Protein AF-A0A3C0J8N1-F1 (afdb_monomer_lite)

Foldseek 3Di:
DVVVVVVVVVVVVVVVVVVVVVVVVVVVVVVVVVVVVVVVVVVVVVVVVVVVVVVVVVVVVVVVVVVVVVVVVVVVVVVVVVVVVVVVVVVVVVVVLVVQLVVLLVVVCVVVVDDDPPPVVSSVVSVVVSVVVVVVVVVVVVVVVVVVVLVVQQVDDDPNHGSNVVVVVVVVVVVVVVVCVVVVVPD

Sequence (187 aa):
MEAEREKERQENALQHIQTLSEKTIKKLDKEISAKNMTLECKDALIESRKNDVAEWEVKEEYSKSEYLKADELLTDKKKEVEQAQGGLYRVTEELDEATRKKEIALDLYHKLSTDTENTDLFDKVVDLSYENEQLRSKIRVLQDKLGKAYELMKQFVINGRNMLDVFRERIGEVKEWVHRKVAGMGR

pLDDT: mean 90.22, std 9.5, range [44.38, 97.81]

Radius of gyration: 51.66 Å; chains: 1; bounding box: 86×55×146 Å

Secondary structure (DSSP, 8-state):
-HHHHHHHHHHHHHHHHHHHHHHHHHHHHHHHHHHHHHHHHHHHHHHHHHHHHHHHHHHHHHHHHHHHHHHHHHHHHHHHHHHHHHHHHHHHHHHHHHHHHHHHHHHHHHHSTT-TT-HHHHHHHHHHHHHHHHHHHHHHHHHHHHHHHHHHHHH-EETTEEHHHHHHHHHHHHHHHHHHHHHHT--

Structure (mmCIF, N/CA/C/O backbone):
data_AF-A0A3C0J8N1-F1
#
_entry.id   AF-A0A3C0J8N1-F1
#
loop_
_atom_site.group_PDB
_atom_site.id
_atom_site.type_symbol
_atom_site.label_atom_id
_atom_site.label_alt_id
_atom_site.label_comp_id
_atom_site.label_asym_id
_atom_site.label_entity_id
_atom_site.label_seq_id
_atom_site.pdbx_PDB_ins_code
_atom_site.Cartn_x
_atom_site.Cartn_y
_atom_site.Cartn_z
_atom_site.occupancy
_atom_site.B_iso_or_equiv
_atom_site.auth_seq_id
_atom_site.auth_comp_id
_atom_site.auth_asym_id
_atom_site.auth_atom_id
_atom_site.pdbx_PDB_model_num
ATOM 1 N N . MET A 1 1 ? 59.408 -17.527 -94.340 1.00 65.38 1 MET A N 1
ATOM 2 C CA . MET A 1 1 ? 58.151 -16.971 -94.892 1.00 65.38 1 MET A CA 1
ATOM 3 C C . MET A 1 1 ? 56.937 -17.394 -94.065 1.00 65.38 1 MET A C 1
ATOM 5 O O . MET A 1 1 ? 56.342 -16.528 -93.450 1.00 65.38 1 MET A O 1
ATOM 9 N N . GLU A 1 2 ? 56.564 -18.678 -93.978 1.00 75.75 2 GLU A N 1
ATOM 10 C CA . GLU A 1 2 ? 55.348 -19.086 -93.235 1.00 75.75 2 GLU A CA 1
ATOM 11 C C . GLU A 1 2 ? 55.524 -19.108 -91.703 1.00 75.75 2 GLU A C 1
ATOM 13 O O . GLU A 1 2 ? 54.700 -18.547 -90.989 1.00 75.75 2 GLU A O 1
ATOM 18 N N . ALA A 1 3 ? 56.652 -19.625 -91.201 1.00 78.88 3 ALA A N 1
ATOM 19 C CA . ALA A 1 3 ? 56.989 -19.613 -89.768 1.00 78.88 3 ALA A CA 1
ATOM 20 C C . ALA A 1 3 ? 57.118 -18.196 -89.170 1.00 78.88 3 ALA A C 1
ATOM 22 O O . ALA A 1 3 ? 56.852 -17.975 -87.994 1.00 78.88 3 ALA A O 1
ATOM 23 N N . GLU A 1 4 ? 57.515 -17.228 -89.992 1.00 78.38 4 GLU A N 1
ATOM 24 C CA . GLU A 1 4 ? 57.709 -15.831 -89.593 1.00 78.38 4 GLU A CA 1
ATOM 25 C C . GLU A 1 4 ? 56.369 -15.097 -89.456 1.00 78.38 4 GLU A C 1
ATOM 27 O O . GLU A 1 4 ? 56.138 -14.410 -88.467 1.00 78.38 4 GLU A O 1
ATOM 32 N N . ARG A 1 5 ? 55.433 -15.359 -90.379 1.00 81.75 5 ARG A N 1
ATOM 33 C CA . ARG A 1 5 ? 54.038 -14.906 -90.268 1.00 81.75 5 ARG A CA 1
ATOM 34 C C . ARG A 1 5 ? 53.325 -15.533 -89.075 1.00 81.75 5 ARG A C 1
ATOM 36 O O . ARG A 1 5 ? 52.493 -14.889 -88.450 1.00 81.75 5 ARG A O 1
ATOM 43 N N . GLU A 1 6 ? 53.625 -16.791 -88.763 1.00 84.75 6 GLU A N 1
ATOM 44 C CA . GLU A 1 6 ? 53.042 -17.462 -87.601 1.00 84.75 6 GLU A CA 1
ATOM 45 C C . GLU A 1 6 ? 53.571 -16.882 -86.283 1.00 84.75 6 GLU A C 1
ATOM 47 O O . GLU A 1 6 ? 52.792 -16.616 -85.370 1.00 84.75 6 GLU A O 1
ATOM 52 N N . LYS A 1 7 ? 54.872 -16.583 -86.209 1.00 87.12 7 LYS A N 1
ATOM 53 C CA . LYS A 1 7 ? 55.468 -15.875 -85.070 1.00 87.12 7 LYS A CA 1
ATOM 54 C C . LYS A 1 7 ? 54.836 -14.492 -84.861 1.00 87.12 7 LYS A C 1
ATOM 56 O O . LYS A 1 7 ? 54.479 -14.150 -83.739 1.00 87.12 7 LYS A O 1
ATOM 61 N N . GLU A 1 8 ? 54.625 -13.734 -85.935 1.00 87.00 8 GLU A N 1
ATOM 62 C CA . GLU A 1 8 ? 53.961 -12.423 -85.892 1.00 87.00 8 GLU A CA 1
ATOM 63 C C . GLU A 1 8 ? 52.504 -12.520 -85.398 1.00 87.00 8 GLU A C 1
ATOM 65 O O . GLU A 1 8 ? 52.054 -11.710 -84.586 1.00 87.00 8 GLU A O 1
ATOM 70 N N . ARG A 1 9 ? 51.750 -13.546 -85.823 1.00 88.38 9 ARG A N 1
ATOM 71 C CA . ARG A 1 9 ? 50.393 -13.803 -85.302 1.00 88.38 9 ARG A CA 1
ATOM 72 C C . ARG A 1 9 ? 50.401 -14.104 -83.806 1.00 88.38 9 ARG A C 1
ATOM 74 O O . ARG A 1 9 ? 49.538 -13.599 -83.089 1.00 88.38 9 ARG A O 1
ATOM 81 N N . GLN A 1 10 ? 51.358 -14.906 -83.340 1.00 89.50 10 GLN A N 1
ATOM 82 C CA . GLN A 1 10 ? 51.506 -15.235 -81.922 1.00 89.50 10 GLN A CA 1
ATOM 83 C C . GLN A 1 10 ? 51.883 -14.004 -81.092 1.00 89.50 10 GLN A C 1
ATOM 85 O O . GLN A 1 10 ? 51.285 -13.781 -80.042 1.00 89.50 10 GLN A O 1
ATOM 90 N N . GLU A 1 11 ? 52.807 -13.171 -81.574 1.00 89.81 11 GLU A N 1
ATOM 91 C CA . GLU A 1 11 ? 53.189 -11.915 -80.917 1.00 89.81 11 GLU A CA 1
ATOM 92 C C . GLU A 1 11 ? 51.998 -10.948 -80.814 1.00 89.81 11 GLU A C 1
ATOM 94 O O . GLU A 1 11 ? 51.722 -10.425 -79.733 1.00 89.81 11 GLU A O 1
ATOM 99 N N . ASN A 1 12 ? 51.220 -10.785 -81.888 1.00 91.06 12 ASN A N 1
ATOM 100 C CA . ASN A 1 12 ? 50.008 -9.961 -81.879 1.00 91.06 12 ASN A CA 1
ATOM 101 C C . ASN A 1 12 ? 48.931 -10.505 -80.921 1.00 91.06 12 ASN A C 1
ATOM 103 O O . ASN A 1 12 ? 48.288 -9.736 -80.202 1.00 91.06 12 ASN A O 1
ATOM 107 N N . ALA A 1 13 ? 48.744 -11.829 -80.866 1.00 92.69 13 ALA A N 1
ATOM 108 C CA . ALA A 1 13 ? 47.823 -12.461 -79.921 1.00 92.69 13 ALA A CA 1
ATOM 109 C C . ALA A 1 13 ? 48.266 -12.243 -78.465 1.00 92.69 13 ALA A C 1
ATOM 111 O O . ALA A 1 13 ? 47.441 -11.944 -77.600 1.00 92.69 13 ALA A O 1
ATOM 112 N N . LEU A 1 14 ? 49.569 -12.332 -78.198 1.00 93.56 14 LEU A N 1
ATOM 113 C CA . LEU A 1 14 ? 50.142 -12.145 -76.869 1.00 93.56 14 LEU A CA 1
ATOM 114 C C . LEU A 1 14 ? 50.022 -10.684 -76.404 1.00 93.56 14 LEU A C 1
ATOM 116 O O . LEU A 1 14 ? 49.592 -10.438 -75.277 1.00 93.56 14 LEU A O 1
ATOM 120 N N . GLN A 1 15 ? 50.274 -9.715 -77.291 1.00 92.81 15 GLN A N 1
ATOM 121 C CA . GLN A 1 15 ? 50.028 -8.290 -77.029 1.00 92.81 15 GLN A CA 1
ATOM 122 C C . GLN A 1 15 ? 48.548 -7.995 -76.753 1.00 92.81 15 GLN A C 1
ATOM 124 O O . GLN A 1 15 ? 48.214 -7.212 -75.856 1.00 92.81 15 GLN A O 1
ATOM 129 N N . HIS A 1 16 ? 47.642 -8.636 -77.495 1.00 93.94 16 HIS A N 1
ATOM 130 C CA . HIS A 1 16 ? 46.208 -8.495 -77.269 1.00 93.94 16 HIS A CA 1
ATOM 131 C C . HIS A 1 16 ? 45.797 -9.025 -75.887 1.00 93.94 16 HIS A C 1
ATOM 133 O O . HIS A 1 16 ? 45.102 -8.327 -75.145 1.00 93.94 16 HIS A O 1
ATOM 139 N N . ILE A 1 17 ? 46.282 -10.212 -75.504 1.00 94.94 17 ILE A N 1
ATOM 140 C CA . ILE A 1 17 ? 46.049 -10.810 -74.180 1.00 94.94 17 ILE A CA 1
ATOM 141 C C . ILE A 1 17 ? 46.596 -9.908 -73.069 1.00 94.94 17 ILE A C 1
ATOM 143 O O . ILE A 1 17 ? 45.891 -9.656 -72.091 1.00 94.94 17 ILE A O 1
ATOM 147 N N . GLN A 1 18 ? 47.808 -9.374 -73.229 1.00 95.56 18 GLN A N 1
ATOM 148 C CA . GLN A 1 18 ? 48.408 -8.455 -72.261 1.00 95.56 18 GLN A CA 1
ATOM 149 C C . GLN A 1 18 ? 47.583 -7.168 -72.108 1.00 95.56 18 GLN A C 1
ATOM 151 O O . GLN A 1 18 ? 47.298 -6.722 -71.000 1.00 95.56 18 GLN A O 1
ATOM 156 N N . THR A 1 19 ? 47.109 -6.597 -73.214 1.00 95.06 19 THR A N 1
ATOM 157 C CA . THR A 1 19 ? 46.262 -5.397 -73.166 1.00 95.06 19 THR A CA 1
ATOM 158 C C . THR A 1 19 ? 44.935 -5.673 -72.444 1.00 95.06 19 THR A C 1
ATOM 160 O O . THR A 1 19 ? 44.431 -4.828 -71.697 1.00 95.06 19 THR A O 1
ATOM 163 N N . LEU A 1 20 ? 44.340 -6.851 -72.662 1.00 96.25 20 LEU A N 1
ATOM 164 C CA . LEU A 1 20 ? 43.120 -7.277 -71.970 1.00 96.25 20 LEU A CA 1
ATOM 165 C C . LEU A 1 20 ? 43.358 -7.519 -70.472 1.00 96.25 20 LEU A C 1
ATOM 167 O O . LEU A 1 20 ? 42.519 -7.121 -69.656 1.00 96.25 20 LEU A O 1
ATOM 171 N N . SER A 1 21 ? 44.488 -8.122 -70.092 1.00 95.56 21 SER A N 1
ATOM 172 C CA . SER A 1 21 ? 44.833 -8.353 -68.686 1.00 95.56 21 SER A CA 1
ATOM 173 C C . SER A 1 21 ? 45.084 -7.035 -67.949 1.00 95.56 21 SER A C 1
ATOM 175 O O . SER A 1 21 ? 44.498 -6.818 -66.891 1.00 95.56 21 SER A O 1
ATOM 177 N N . GLU A 1 22 ? 45.822 -6.094 -68.544 1.00 95.69 22 GLU A N 1
ATOM 178 C CA . GLU A 1 22 ? 46.056 -4.758 -67.980 1.00 95.69 22 GLU A CA 1
ATOM 179 C C . GLU A 1 22 ? 44.753 -3.970 -67.777 1.00 95.69 22 GLU A C 1
ATOM 181 O O . GLU A 1 22 ? 44.559 -3.323 -66.743 1.00 95.69 22 GLU A O 1
ATOM 186 N N . LYS A 1 23 ? 43.820 -4.037 -68.738 1.00 96.31 23 LYS A N 1
ATOM 187 C CA . LYS A 1 23 ? 42.480 -3.439 -68.590 1.00 96.31 23 LYS A CA 1
ATOM 188 C C . LYS A 1 23 ? 41.699 -4.072 -67.438 1.00 96.31 23 LYS A C 1
ATOM 190 O O . LYS A 1 23 ? 41.000 -3.361 -66.716 1.00 96.31 23 LYS A O 1
ATOM 195 N N . THR A 1 24 ? 41.821 -5.386 -67.263 1.00 96.19 24 THR A N 1
ATOM 196 C CA . THR A 1 24 ? 41.146 -6.131 -66.193 1.00 96.19 24 THR A CA 1
ATOM 197 C C . THR A 1 24 ? 41.720 -5.774 -64.823 1.00 96.19 24 THR A C 1
ATOM 199 O O . THR A 1 24 ? 40.950 -5.468 -63.917 1.00 96.19 24 THR A O 1
ATOM 202 N N . ILE A 1 25 ? 43.048 -5.703 -64.689 1.00 96.62 25 ILE A N 1
ATOM 203 C CA . ILE A 1 25 ? 43.736 -5.285 -63.455 1.00 96.62 25 ILE A CA 1
ATOM 204 C C . ILE A 1 25 ? 43.296 -3.875 -63.053 1.00 96.62 25 ILE A C 1
ATOM 206 O O . ILE A 1 25 ? 42.795 -3.681 -61.952 1.00 96.62 25 ILE A O 1
ATOM 210 N N . LYS A 1 26 ? 43.331 -2.910 -63.984 1.00 96.62 26 LYS A N 1
ATOM 211 C CA . LYS A 1 26 ? 42.875 -1.532 -63.717 1.00 96.62 26 LYS A CA 1
ATOM 212 C C . LYS A 1 26 ? 41.412 -1.456 -63.274 1.00 96.62 26 LYS A C 1
ATOM 214 O O . LYS A 1 26 ? 41.042 -0.552 -62.526 1.00 96.62 26 LYS A O 1
ATOM 219 N N . LYS A 1 27 ? 40.551 -2.352 -63.771 1.00 97.19 27 LYS A N 1
ATOM 220 C CA . LYS A 1 27 ? 39.148 -2.433 -63.343 1.00 97.19 27 LYS A CA 1
ATOM 221 C C . LYS A 1 27 ? 39.046 -2.969 -61.913 1.00 97.19 27 LYS A C 1
ATOM 223 O O . LYS A 1 27 ? 38.314 -2.388 -61.117 1.00 97.19 27 LYS A O 1
ATOM 228 N N . LEU A 1 28 ? 39.789 -4.030 -61.601 1.00 97.56 28 LEU A N 1
ATOM 229 C CA . LEU A 1 28 ? 39.835 -4.620 -60.264 1.00 97.56 28 LEU A CA 1
ATOM 230 C C . LEU A 1 28 ? 40.409 -3.644 -59.231 1.00 97.56 28 LEU A C 1
ATOM 232 O O . LEU A 1 28 ? 39.821 -3.506 -58.168 1.00 97.56 28 LEU A O 1
ATOM 236 N N . ASP A 1 29 ? 41.463 -2.894 -59.555 1.00 97.56 29 ASP A N 1
ATOM 237 C CA . ASP A 1 29 ? 42.045 -1.893 -58.647 1.00 97.56 29 ASP A CA 1
ATOM 238 C C . ASP A 1 29 ? 41.039 -0.801 -58.270 1.00 97.56 29 ASP A C 1
ATOM 240 O O . ASP A 1 29 ? 40.916 -0.425 -57.104 1.00 97.56 29 ASP A O 1
ATOM 244 N N . LYS A 1 30 ? 40.264 -0.318 -59.251 1.00 96.69 30 LYS A N 1
ATOM 245 C CA . LYS A 1 30 ? 39.180 0.643 -58.998 1.00 96.69 30 LYS A CA 1
ATOM 246 C C . LYS A 1 30 ? 38.101 0.049 -58.095 1.00 96.69 30 LYS A C 1
ATOM 248 O O . LYS A 1 30 ? 37.597 0.741 -57.216 1.00 96.69 30 LYS A O 1
ATOM 253 N N . GLU A 1 31 ? 37.750 -1.218 -58.304 1.00 97.81 31 GLU A N 1
ATOM 254 C CA . GLU A 1 31 ? 36.769 -1.917 -57.473 1.00 97.81 31 GLU A CA 1
ATOM 255 C C . GLU A 1 31 ? 37.281 -2.137 -56.041 1.00 97.81 31 GLU A C 1
ATOM 257 O O . GLU A 1 31 ? 36.537 -1.909 -55.090 1.00 97.81 31 GLU A O 1
ATOM 262 N N . ILE A 1 32 ? 38.550 -2.520 -55.873 1.00 97.44 32 ILE A N 1
ATOM 263 C CA . ILE A 1 32 ? 39.208 -2.671 -54.568 1.00 97.44 32 ILE A CA 1
ATOM 264 C C . ILE A 1 32 ? 39.241 -1.329 -53.839 1.00 97.44 32 ILE A C 1
ATOM 266 O O . ILE A 1 32 ? 38.830 -1.256 -52.684 1.00 97.44 32 ILE A O 1
ATOM 270 N N . SER A 1 33 ? 39.654 -0.256 -54.517 1.00 97.00 33 SER A N 1
ATOM 271 C CA . SER A 1 33 ? 39.671 1.090 -53.938 1.00 97.00 33 SER A CA 1
ATOM 272 C C . SER A 1 33 ? 38.275 1.521 -53.475 1.00 97.00 33 SER A C 1
ATOM 274 O O . SER A 1 33 ? 38.117 1.958 -52.336 1.00 97.00 33 SER A O 1
ATOM 276 N N . ALA A 1 34 ? 37.240 1.315 -54.297 1.00 96.88 34 ALA A N 1
ATOM 277 C CA . ALA A 1 34 ? 35.862 1.626 -53.918 1.00 96.88 34 ALA A CA 1
ATOM 278 C C . ALA A 1 34 ? 35.373 0.792 -52.717 1.00 96.88 34 ALA A C 1
ATOM 280 O O . ALA A 1 34 ? 34.703 1.316 -51.820 1.00 96.88 34 ALA A O 1
ATOM 281 N N . LYS A 1 35 ? 35.721 -0.502 -52.670 1.00 97.38 35 LYS A N 1
ATOM 282 C CA . LYS A 1 35 ? 35.399 -1.382 -51.537 1.00 97.38 35 LYS A CA 1
ATOM 283 C C . LYS A 1 35 ? 36.114 -0.947 -50.259 1.00 97.38 35 LYS A C 1
ATOM 285 O O . LYS A 1 35 ? 35.460 -0.912 -49.221 1.00 97.38 35 LYS A O 1
ATOM 290 N N . ASN A 1 36 ? 37.385 -0.555 -50.332 1.00 97.25 36 ASN A N 1
ATOM 291 C CA . ASN A 1 36 ? 38.147 -0.069 -49.179 1.00 97.25 36 ASN A CA 1
ATOM 292 C C . ASN A 1 36 ? 37.533 1.203 -48.592 1.00 97.25 36 ASN A C 1
ATOM 294 O O . ASN A 1 36 ? 37.245 1.226 -47.401 1.00 97.25 36 ASN A O 1
ATOM 298 N N . MET A 1 37 ? 37.204 2.195 -49.428 1.00 95.50 37 MET A N 1
ATOM 299 C CA . MET A 1 37 ? 36.518 3.409 -48.958 1.00 95.50 37 MET A CA 1
ATOM 300 C C . MET A 1 37 ? 35.186 3.081 -48.266 1.00 95.50 37 MET A C 1
ATOM 302 O O . MET A 1 37 ? 34.829 3.669 -47.250 1.00 95.50 37 MET A O 1
ATOM 306 N N . THR A 1 38 ? 34.445 2.106 -48.800 1.00 96.44 38 THR A N 1
ATOM 307 C CA . THR A 1 38 ? 33.173 1.670 -48.206 1.00 96.44 38 THR A CA 1
ATOM 308 C C . THR A 1 38 ? 33.374 0.975 -46.858 1.00 96.44 38 THR A C 1
ATOM 310 O O . THR A 1 38 ? 32.543 1.137 -45.964 1.00 96.44 38 THR A O 1
ATOM 313 N N . LEU A 1 39 ? 34.435 0.179 -46.710 1.00 96.38 39 LEU A N 1
ATOM 314 C CA . LEU A 1 39 ? 34.775 -0.483 -45.450 1.00 96.38 39 LEU A CA 1
ATOM 315 C C . LEU A 1 39 ? 35.185 0.539 -44.389 1.00 96.38 39 LEU A C 1
ATOM 317 O O . LEU A 1 39 ? 34.597 0.530 -43.316 1.00 96.38 39 LEU A O 1
ATOM 321 N N . GLU A 1 40 ? 36.060 1.488 -44.724 1.00 96.50 40 GLU A N 1
ATOM 322 C CA . GLU A 1 40 ? 36.470 2.564 -43.811 1.00 96.50 40 GLU A CA 1
ATOM 323 C C . GLU A 1 40 ? 35.268 3.377 -43.301 1.00 96.50 40 GLU A C 1
ATOM 325 O O . GLU A 1 40 ? 35.139 3.628 -42.101 1.00 96.50 40 GLU A O 1
ATOM 330 N N . CYS A 1 41 ? 34.326 3.730 -44.186 1.00 95.00 41 CYS A N 1
ATOM 331 C CA . CYS A 1 41 ? 33.090 4.398 -43.771 1.00 95.00 41 CYS A CA 1
ATOM 332 C C . CYS A 1 41 ? 32.236 3.539 -42.823 1.00 95.00 41 CYS A C 1
ATOM 334 O O . CYS A 1 41 ? 31.615 4.071 -41.902 1.00 95.00 41 CYS A O 1
ATOM 336 N N . LYS A 1 42 ? 32.170 2.220 -43.043 1.00 96.88 42 LYS A N 1
ATOM 337 C CA . LYS A 1 42 ? 31.430 1.303 -42.163 1.00 96.88 42 LYS A CA 1
ATOM 338 C C . LYS A 1 42 ? 32.108 1.155 -40.806 1.00 96.88 42 LYS A C 1
ATOM 340 O O . LYS A 1 42 ? 31.399 1.155 -39.804 1.00 96.88 42 LYS A O 1
ATOM 345 N N . ASP A 1 43 ? 33.432 1.074 -40.767 1.00 97.50 43 ASP A N 1
ATOM 346 C CA . ASP A 1 43 ? 34.199 0.968 -39.525 1.00 97.50 43 ASP A CA 1
ATOM 347 C C . ASP A 1 43 ? 34.005 2.219 -38.662 1.00 97.50 43 ASP A C 1
ATOM 349 O O . ASP A 1 43 ? 33.672 2.109 -37.482 1.00 97.50 43 ASP A O 1
ATOM 353 N N . ALA A 1 44 ? 34.066 3.411 -39.267 1.00 96.81 44 ALA A N 1
ATOM 354 C CA . ALA A 1 44 ? 33.768 4.664 -38.573 1.00 96.81 44 ALA A CA 1
ATOM 355 C C . ALA A 1 44 ? 32.337 4.694 -37.999 1.00 96.81 44 ALA A C 1
ATOM 357 O O . ALA A 1 44 ? 32.117 5.144 -36.873 1.00 96.81 44 ALA A O 1
ATOM 358 N N . LEU A 1 45 ? 31.354 4.178 -38.747 1.00 97.31 45 LEU A N 1
ATOM 359 C CA . LEU A 1 45 ? 29.969 4.089 -38.278 1.00 97.31 45 LEU A CA 1
ATOM 360 C C . LEU A 1 45 ? 29.810 3.094 -37.119 1.00 97.31 45 LEU A C 1
ATOM 362 O O . LEU A 1 45 ? 29.034 3.347 -36.197 1.00 97.31 45 LEU A O 1
ATOM 366 N N . ILE A 1 46 ? 30.518 1.963 -37.164 1.00 97.38 46 ILE A N 1
ATOM 367 C CA . ILE A 1 46 ? 30.522 0.970 -36.085 1.00 97.38 46 ILE A CA 1
ATOM 368 C C . ILE A 1 46 ? 31.091 1.587 -34.807 1.00 97.38 46 ILE A C 1
ATOM 370 O O . ILE A 1 46 ? 30.476 1.440 -33.755 1.00 97.38 46 ILE A O 1
ATOM 374 N N . GLU A 1 47 ? 32.209 2.309 -34.894 1.00 96.31 47 GLU A N 1
ATOM 375 C CA . GLU A 1 47 ? 32.811 2.975 -33.733 1.00 96.31 47 GLU A CA 1
ATOM 376 C C . GLU A 1 47 ? 31.894 4.053 -33.143 1.00 96.31 47 GLU A C 1
ATOM 378 O O . GLU A 1 47 ? 31.679 4.072 -31.933 1.00 96.31 47 GLU A O 1
ATOM 383 N N . SER A 1 48 ? 31.250 4.877 -33.979 1.00 96.12 48 SER A N 1
ATOM 384 C CA . SER A 1 48 ? 30.247 5.841 -33.496 1.00 96.12 48 SER A CA 1
ATOM 385 C C . SER A 1 48 ? 29.113 5.147 -32.739 1.00 96.12 48 SER A C 1
ATOM 387 O O . SER A 1 48 ? 28.751 5.573 -31.649 1.00 96.12 48 SER A O 1
ATOM 389 N N . ARG A 1 49 ? 28.578 4.044 -33.279 1.00 96.94 49 ARG A N 1
ATOM 390 C CA . ARG A 1 49 ? 27.495 3.294 -32.625 1.00 96.94 49 ARG A CA 1
ATOM 391 C C . ARG A 1 49 ? 27.935 2.628 -31.326 1.00 96.94 49 ARG A C 1
ATOM 393 O O . ARG A 1 49 ? 27.134 2.542 -30.404 1.00 96.94 49 ARG A O 1
ATOM 400 N N . LYS A 1 50 ? 29.175 2.137 -31.244 1.00 97.00 50 LYS A N 1
ATOM 401 C CA . LYS A 1 50 ? 29.725 1.585 -29.996 1.00 97.00 50 LYS A CA 1
ATOM 402 C C . LYS A 1 50 ? 29.792 2.649 -28.905 1.00 97.00 50 LYS A C 1
ATOM 404 O O . LYS A 1 50 ? 29.423 2.355 -27.774 1.00 97.00 50 LYS A O 1
ATOM 409 N N . ASN A 1 51 ? 30.210 3.865 -29.256 1.00 96.44 51 ASN A N 1
ATOM 410 C CA . ASN A 1 51 ? 30.236 4.983 -28.316 1.00 96.44 51 ASN A CA 1
ATOM 411 C C . ASN A 1 51 ? 28.825 5.331 -27.829 1.00 96.44 51 ASN A C 1
ATOM 413 O O . ASN A 1 51 ? 28.617 5.406 -26.622 1.00 96.44 51 ASN A O 1
ATOM 417 N N . ASP A 1 52 ? 27.849 5.435 -28.739 1.00 96.94 52 ASP A N 1
ATOM 418 C CA . ASP A 1 52 ? 26.451 5.688 -28.364 1.00 96.94 52 ASP A CA 1
ATOM 419 C C . ASP A 1 52 ? 25.936 4.615 -27.388 1.00 96.94 52 ASP A C 1
ATOM 421 O O . ASP A 1 52 ? 25.322 4.935 -26.373 1.00 96.94 52 ASP A O 1
ATOM 425 N N . VAL A 1 53 ? 26.199 3.331 -27.668 1.00 97.12 53 VAL A N 1
ATOM 426 C CA . VAL A 1 53 ? 25.795 2.219 -26.788 1.00 97.12 53 VAL A CA 1
ATOM 427 C C . VAL A 1 53 ? 26.433 2.347 -25.404 1.00 97.12 53 VAL A C 1
ATOM 429 O O . VAL A 1 53 ? 25.716 2.236 -24.413 1.00 97.12 53 VAL A O 1
ATOM 432 N N . ALA A 1 54 ? 27.731 2.645 -25.324 1.00 96.06 54 ALA A N 1
ATOM 433 C CA . ALA A 1 54 ? 28.419 2.828 -24.047 1.00 96.06 54 ALA A CA 1
ATOM 434 C C . ALA A 1 54 ? 27.830 3.996 -23.232 1.00 96.06 54 ALA A C 1
ATOM 436 O O . ALA A 1 54 ? 27.654 3.884 -22.020 1.00 96.06 54 ALA A O 1
ATOM 437 N N . GLU A 1 55 ? 27.466 5.107 -23.880 1.00 96.69 55 GLU A N 1
ATOM 438 C CA . GLU A 1 55 ? 26.792 6.226 -23.210 1.00 96.69 55 GLU A CA 1
ATOM 439 C C . GLU A 1 55 ? 25.408 5.833 -22.670 1.00 96.69 55 GLU A C 1
ATOM 441 O O . GLU A 1 55 ? 25.041 6.201 -21.547 1.00 96.69 55 GLU A O 1
ATOM 446 N N . TRP A 1 56 ? 24.635 5.065 -23.445 1.00 95.94 56 TRP A N 1
ATOM 447 C CA . TRP A 1 56 ? 23.325 4.576 -23.013 1.00 95.94 56 TRP A CA 1
ATOM 448 C C . TRP A 1 56 ? 23.420 3.594 -21.846 1.00 95.94 56 TRP A C 1
ATOM 450 O O . TRP A 1 56 ? 22.609 3.699 -20.927 1.00 95.94 56 TRP A O 1
ATOM 460 N N . GLU A 1 57 ? 24.411 2.703 -21.840 1.00 96.50 57 GLU A N 1
ATOM 461 C CA . GLU A 1 57 ? 24.656 1.764 -20.738 1.00 96.50 57 GLU A CA 1
ATOM 462 C C . GLU A 1 57 ? 24.932 2.507 -19.423 1.00 96.50 57 GLU A C 1
ATOM 464 O O . GLU A 1 57 ? 24.288 2.238 -18.406 1.00 96.50 57 GLU A O 1
ATOM 469 N N . VAL A 1 58 ? 25.803 3.522 -19.456 1.00 96.94 58 VAL A N 1
ATOM 470 C CA . VAL A 1 58 ? 26.105 4.370 -18.287 1.00 96.94 58 VAL A CA 1
ATOM 471 C C . VAL A 1 58 ? 24.848 5.088 -17.787 1.00 96.94 58 VAL A C 1
ATOM 473 O O . VAL A 1 58 ? 24.586 5.158 -16.583 1.00 96.94 58 VAL A O 1
ATOM 476 N N . LYS A 1 59 ? 24.035 5.621 -18.702 1.00 96.25 59 LYS A N 1
ATOM 477 C CA . LYS A 1 59 ? 22.795 6.325 -18.352 1.00 96.25 59 LYS A CA 1
ATOM 478 C C . LYS A 1 59 ? 21.735 5.388 -17.772 1.00 96.25 59 LYS A C 1
ATOM 480 O O . LYS A 1 59 ? 20.996 5.784 -16.865 1.00 96.25 59 LYS A O 1
ATOM 485 N N . GLU A 1 60 ? 21.643 4.168 -18.290 1.00 96.75 60 GLU A N 1
ATOM 486 C CA . GLU A 1 60 ? 20.746 3.136 -17.777 1.00 96.75 60 GLU A CA 1
ATOM 487 C C . GLU A 1 60 ? 21.145 2.739 -16.353 1.00 96.75 60 GLU A C 1
ATOM 489 O O . GLU A 1 60 ? 20.291 2.681 -15.468 1.00 96.75 60 GLU A O 1
ATOM 494 N N . GLU A 1 61 ? 22.438 2.528 -16.109 1.00 96.31 61 GLU A N 1
ATOM 495 C CA . GLU A 1 61 ? 22.964 2.183 -14.790 1.00 96.31 61 GLU A CA 1
ATOM 496 C C . GLU A 1 61 ? 22.749 3.308 -13.770 1.00 96.31 61 GLU A C 1
ATOM 498 O O . GLU A 1 61 ? 22.264 3.058 -12.663 1.00 96.31 61 GLU A O 1
ATOM 503 N N . TYR A 1 62 ? 22.999 4.561 -14.163 1.00 96.06 62 TYR A N 1
ATOM 504 C CA . TYR A 1 62 ? 22.687 5.723 -13.330 1.00 96.06 62 TYR A CA 1
ATOM 505 C C . TYR A 1 62 ? 21.194 5.791 -12.989 1.00 96.06 62 TYR A C 1
ATOM 507 O O . TYR A 1 62 ? 20.825 5.944 -11.825 1.00 96.06 62 TYR A O 1
ATOM 515 N N . SER A 1 63 ? 20.325 5.605 -13.987 1.00 96.12 63 SER A N 1
ATOM 516 C CA . SER A 1 63 ? 18.873 5.606 -13.776 1.00 96.12 63 SER A CA 1
ATOM 517 C C . SER A 1 63 ? 18.456 4.496 -12.808 1.00 96.12 63 SER A C 1
ATOM 519 O O . SER A 1 63 ? 17.706 4.757 -11.871 1.00 96.12 63 SER A O 1
ATOM 521 N N . LYS A 1 64 ? 18.982 3.273 -12.973 1.00 97.44 64 LYS A N 1
ATOM 522 C CA . LYS A 1 64 ? 18.742 2.149 -12.050 1.00 97.44 64 LYS A CA 1
ATOM 523 C C . LYS A 1 64 ? 19.182 2.482 -10.624 1.00 97.44 64 LYS A C 1
ATOM 525 O O . LYS A 1 64 ? 18.441 2.193 -9.689 1.00 97.44 64 LYS A O 1
ATOM 530 N N . SER A 1 65 ? 20.348 3.106 -10.456 1.00 96.06 65 SER A N 1
ATOM 531 C CA . SER A 1 65 ? 20.853 3.535 -9.146 1.00 96.06 65 SER A CA 1
ATOM 532 C C . SER A 1 65 ? 19.915 4.541 -8.472 1.00 96.06 65 SER A C 1
ATOM 534 O O . SER A 1 65 ? 19.572 4.374 -7.303 1.00 96.06 65 SER A O 1
ATOM 536 N N . GLU A 1 66 ? 19.439 5.548 -9.207 1.00 96.25 66 GLU A N 1
ATOM 537 C CA . GLU A 1 66 ? 18.490 6.537 -8.682 1.00 96.25 66 GLU A CA 1
ATOM 538 C C . GLU A 1 66 ? 17.132 5.909 -8.329 1.00 96.25 66 GLU A C 1
ATOM 540 O O . GLU A 1 66 ? 16.570 6.223 -7.279 1.00 96.25 66 GLU A O 1
ATOM 545 N N . TYR A 1 67 ? 16.633 4.965 -9.137 1.00 94.94 67 TYR A N 1
ATOM 546 C CA . TYR A 1 67 ? 15.421 4.211 -8.803 1.00 94.94 67 TYR A CA 1
ATOM 547 C C . TYR A 1 67 ? 15.583 3.380 -7.527 1.00 94.94 67 TYR A C 1
ATOM 549 O O . TYR A 1 67 ? 14.676 3.378 -6.699 1.00 94.94 67 TYR A O 1
ATOM 557 N N . LEU A 1 68 ? 16.727 2.716 -7.336 1.00 96.44 68 LEU A N 1
ATOM 558 C CA . LEU A 1 68 ? 17.000 1.940 -6.121 1.00 96.44 68 LEU A CA 1
ATOM 559 C C . LEU A 1 68 ? 17.040 2.829 -4.872 1.00 96.44 68 LEU A C 1
ATOM 561 O O . LEU A 1 68 ? 16.442 2.477 -3.859 1.00 96.44 68 LEU A O 1
ATOM 565 N N . LYS A 1 69 ? 17.675 4.006 -4.950 1.00 96.69 69 LYS A N 1
ATOM 566 C CA . LYS A 1 69 ? 17.675 4.984 -3.847 1.00 96.69 69 LYS A CA 1
ATOM 567 C C . LYS A 1 69 ? 16.266 5.483 -3.530 1.00 96.69 69 LYS A C 1
ATOM 569 O O . LYS A 1 69 ? 15.904 5.625 -2.365 1.00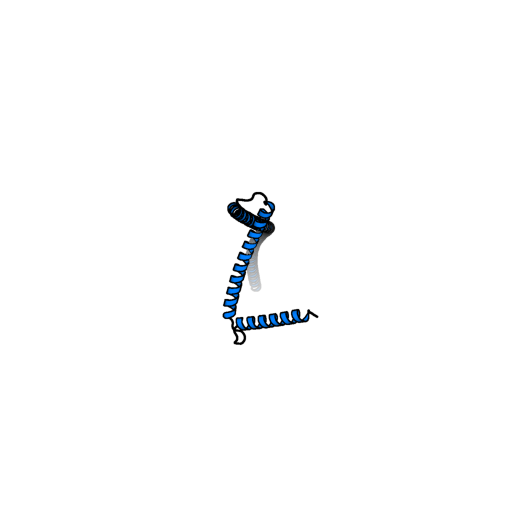 96.69 69 LYS A O 1
ATOM 574 N N . ALA A 1 70 ? 15.473 5.773 -4.562 1.00 95.94 70 ALA A N 1
ATOM 575 C CA . ALA A 1 70 ? 14.093 6.207 -4.386 1.00 95.94 70 ALA A CA 1
ATOM 576 C C . ALA A 1 70 ? 13.235 5.109 -3.740 1.00 95.94 70 ALA A C 1
ATOM 578 O O . ALA A 1 70 ? 12.439 5.413 -2.854 1.00 95.94 70 ALA A O 1
ATOM 579 N N . ASP A 1 71 ? 13.417 3.849 -4.141 1.00 96.69 71 ASP A N 1
ATOM 580 C CA . ASP A 1 71 ? 12.718 2.705 -3.552 1.00 96.69 71 ASP A CA 1
ATOM 581 C C . ASP A 1 71 ? 13.084 2.524 -2.073 1.00 96.69 71 ASP A C 1
ATOM 583 O O . ASP A 1 71 ? 12.195 2.438 -1.229 1.00 96.69 71 ASP A O 1
ATOM 587 N N . GLU A 1 72 ? 14.373 2.596 -1.724 1.00 96.88 72 GLU A N 1
ATOM 588 C CA . GLU A 1 72 ? 14.837 2.536 -0.331 1.00 96.88 72 GLU A CA 1
ATOM 589 C C . GLU A 1 72 ? 14.187 3.635 0.529 1.00 96.88 72 GLU A C 1
ATOM 591 O O . GLU A 1 72 ? 13.553 3.336 1.546 1.00 96.88 72 GLU A O 1
ATOM 596 N N . LEU A 1 73 ? 14.220 4.891 0.066 1.00 96.94 73 LEU A N 1
ATOM 597 C CA . LEU A 1 73 ? 13.561 6.015 0.743 1.00 96.94 73 LEU A CA 1
ATOM 598 C C . LEU A 1 73 ? 12.046 5.812 0.887 1.00 96.94 73 LEU A C 1
ATOM 600 O O . LEU A 1 73 ? 11.471 6.156 1.924 1.00 96.94 73 LEU A O 1
ATOM 604 N N . LEU A 1 74 ? 11.387 5.253 -0.132 1.00 96.81 74 LEU A N 1
ATOM 605 C CA . LEU A 1 74 ? 9.964 4.924 -0.073 1.00 96.81 74 LEU A CA 1
ATOM 606 C C . LEU A 1 74 ? 9.684 3.838 0.967 1.00 96.81 74 LEU A C 1
ATOM 608 O O . LEU A 1 74 ? 8.690 3.945 1.691 1.00 96.81 74 LEU A O 1
ATOM 612 N N . THR A 1 75 ? 10.544 2.824 1.088 1.00 96.06 75 THR A N 1
ATOM 613 C CA . THR A 1 75 ? 10.364 1.778 2.103 1.00 96.06 75 THR A CA 1
ATOM 614 C C . THR A 1 75 ? 10.484 2.323 3.522 1.00 96.06 75 THR A C 1
ATOM 616 O O . THR A 1 75 ? 9.676 1.963 4.380 1.00 96.06 75 THR A O 1
ATOM 619 N N . ASP A 1 76 ? 11.420 3.234 3.776 1.00 96.56 76 ASP A N 1
ATOM 620 C CA . ASP A 1 76 ? 11.576 3.845 5.096 1.00 96.56 76 ASP A CA 1
ATOM 621 C C . ASP A 1 76 ? 10.429 4.800 5.420 1.00 96.56 76 ASP A C 1
ATOM 623 O O . ASP A 1 76 ? 9.843 4.720 6.503 1.00 96.56 76 ASP A O 1
ATOM 627 N N . LYS A 1 77 ? 10.001 5.620 4.452 1.00 97.50 77 LYS A N 1
ATOM 628 C CA . LYS A 1 77 ? 8.820 6.476 4.623 1.00 97.50 77 LYS A CA 1
ATOM 629 C C . LYS A 1 77 ? 7.545 5.674 4.851 1.00 97.50 77 LYS A C 1
ATOM 631 O O . LYS A 1 77 ? 6.709 6.082 5.654 1.00 97.50 77 LYS A O 1
ATOM 636 N N . LYS A 1 78 ? 7.400 4.514 4.210 1.00 97.44 78 LYS A N 1
ATOM 637 C CA . LYS A 1 78 ? 6.277 3.607 4.465 1.00 97.44 78 LYS A CA 1
ATOM 638 C C . LYS A 1 78 ? 6.260 3.121 5.918 1.00 97.44 78 LYS A C 1
ATOM 640 O O . LYS A 1 78 ? 5.206 3.177 6.545 1.00 97.44 78 LYS A O 1
ATOM 645 N N . LYS A 1 79 ? 7.409 2.713 6.472 1.00 96.81 79 LYS A N 1
ATOM 646 C CA . LYS A 1 79 ? 7.511 2.300 7.886 1.00 96.81 79 LYS A CA 1
ATOM 647 C C . LYS A 1 79 ? 7.160 3.446 8.841 1.00 96.81 79 LYS A C 1
ATOM 649 O O . LYS A 1 79 ? 6.425 3.228 9.800 1.00 96.81 79 LYS A O 1
ATOM 654 N N . GLU A 1 80 ? 7.642 4.664 8.573 1.00 96.88 80 GLU A N 1
ATOM 655 C CA . GLU A 1 80 ? 7.291 5.851 9.371 1.00 96.88 80 GLU A CA 1
ATOM 656 C C . GLU A 1 80 ? 5.775 6.107 9.370 1.00 96.88 80 GLU A C 1
ATOM 658 O O . GLU A 1 80 ? 5.186 6.372 10.419 1.00 96.88 80 GLU A O 1
ATOM 663 N N . VAL A 1 81 ? 5.131 5.992 8.203 1.00 97.56 81 VAL A N 1
ATOM 664 C CA . VAL A 1 81 ? 3.677 6.156 8.068 1.00 97.56 81 VAL A CA 1
ATOM 665 C C . VAL A 1 81 ? 2.922 5.071 8.834 1.00 97.56 81 VAL A C 1
ATOM 667 O O . VAL A 1 81 ? 1.983 5.399 9.556 1.00 97.56 81 VAL A O 1
ATOM 670 N N . GLU A 1 82 ? 3.329 3.804 8.735 1.00 96.69 82 GLU A N 1
ATOM 671 C CA . GLU A 1 82 ? 2.714 2.699 9.487 1.00 96.69 82 GLU A CA 1
ATOM 672 C C . GLU A 1 82 ? 2.830 2.916 11.007 1.00 96.69 82 GLU A C 1
ATOM 674 O O . GLU A 1 82 ? 1.858 2.735 11.745 1.00 96.69 82 GLU A O 1
ATOM 679 N N . GLN A 1 83 ? 3.989 3.383 11.484 1.00 96.44 83 GLN A N 1
ATOM 680 C CA . GLN A 1 83 ? 4.190 3.714 12.895 1.00 96.44 83 GLN A CA 1
ATOM 681 C C . GLN A 1 83 ? 3.307 4.889 13.340 1.00 96.44 83 GLN A C 1
ATOM 683 O O . GLN A 1 83 ? 2.680 4.826 14.402 1.00 96.44 83 GLN A O 1
ATOM 688 N N . ALA A 1 84 ? 3.235 5.952 12.534 1.00 95.44 84 ALA A N 1
ATOM 689 C CA . ALA A 1 84 ? 2.398 7.114 12.816 1.00 95.44 84 ALA A CA 1
ATOM 690 C C . ALA A 1 84 ? 0.906 6.749 12.834 1.00 95.44 84 ALA A C 1
ATOM 692 O O . ALA A 1 84 ? 0.182 7.183 13.728 1.00 95.44 84 ALA A O 1
ATOM 693 N N . GLN A 1 85 ? 0.455 5.904 11.901 1.00 94.00 85 GLN A N 1
ATOM 694 C CA . GLN A 1 85 ? -0.908 5.374 11.879 1.00 94.00 85 GLN A CA 1
ATOM 695 C C . GLN A 1 85 ? -1.213 4.569 13.142 1.00 94.00 85 GLN A C 1
ATOM 697 O O . GLN A 1 85 ? -2.232 4.817 13.780 1.00 94.00 85 GLN A O 1
ATOM 702 N N . GLY A 1 86 ? -0.321 3.661 13.552 1.00 95.12 86 GLY A N 1
ATOM 703 C CA . GLY A 1 86 ? -0.476 2.913 14.803 1.00 95.12 86 GLY A CA 1
ATOM 704 C C . GLY A 1 86 ? -0.572 3.825 16.033 1.00 95.12 86 GLY A C 1
ATOM 705 O O . GLY A 1 86 ? -1.410 3.606 16.907 1.00 95.12 86 GLY A O 1
ATOM 706 N N . GLY A 1 87 ? 0.237 4.888 16.076 1.00 94.81 87 GLY A N 1
ATOM 707 C CA . GLY A 1 87 ? 0.153 5.916 17.116 1.00 94.81 87 GLY A CA 1
ATOM 708 C C . GLY A 1 87 ? -1.181 6.665 17.108 1.00 94.81 87 GLY A C 1
ATOM 709 O O . GLY A 1 87 ? -1.770 6.868 18.168 1.00 94.81 87 GLY A O 1
ATOM 710 N N . LEU A 1 88 ? -1.680 7.028 15.924 1.00 94.44 88 LEU A N 1
ATOM 711 C CA . LEU A 1 88 ? -2.962 7.710 15.758 1.00 94.44 88 LEU A CA 1
ATOM 712 C C . LEU A 1 88 ? -4.122 6.830 16.231 1.00 94.44 88 LEU A C 1
ATOM 714 O O . LEU A 1 88 ? -4.942 7.318 16.999 1.00 94.44 88 LEU A O 1
ATOM 718 N N . TYR A 1 89 ? -4.143 5.542 15.864 1.00 93.06 89 TYR A N 1
ATOM 719 C CA . TYR A 1 89 ? -5.160 4.593 16.333 1.00 93.06 89 TYR A CA 1
ATOM 720 C C . TYR A 1 89 ? -5.219 4.504 17.861 1.00 93.06 89 TYR A C 1
ATOM 722 O O . TYR A 1 89 ? -6.306 4.543 18.435 1.00 93.06 89 TYR A O 1
ATOM 730 N N . ARG A 1 90 ? -4.060 4.447 18.529 1.00 94.31 90 ARG A N 1
ATOM 731 C CA . ARG A 1 90 ? -4.003 4.423 19.997 1.00 94.31 90 ARG A CA 1
ATOM 732 C C . ARG A 1 90 ? -4.561 5.708 20.609 1.00 94.31 90 ARG A C 1
ATOM 734 O O . ARG A 1 90 ? -5.371 5.642 21.521 1.00 94.31 90 ARG A O 1
ATOM 741 N N . VAL A 1 91 ? -4.160 6.871 20.092 1.00 95.38 91 VAL A N 1
ATOM 742 C CA . VAL A 1 91 ? -4.645 8.167 20.599 1.00 95.38 91 VAL A CA 1
ATOM 743 C C . VAL A 1 91 ? -6.147 8.331 20.367 1.00 95.38 91 VAL A C 1
ATOM 745 O O . VAL A 1 91 ? -6.840 8.863 21.228 1.00 95.38 91 VAL A O 1
ATOM 748 N N . THR A 1 92 ? -6.669 7.872 19.227 1.00 92.94 92 THR A N 1
ATOM 749 C CA . THR A 1 92 ? -8.115 7.900 18.973 1.00 92.94 92 THR A CA 1
ATOM 750 C C . THR A 1 92 ? -8.876 6.982 19.921 1.00 92.94 92 THR A C 1
ATOM 752 O O . THR A 1 92 ? -9.911 7.390 20.431 1.00 92.94 92 THR A O 1
ATOM 755 N N . GLU A 1 93 ? -8.346 5.789 20.214 1.00 93.69 93 GLU A N 1
ATOM 756 C CA . GLU A 1 93 ? -8.954 4.873 21.184 1.00 93.69 93 GLU A CA 1
ATOM 757 C C . GLU A 1 93 ? -8.972 5.506 22.583 1.00 93.69 93 GLU A C 1
ATOM 759 O O . GLU A 1 93 ? -10.039 5.622 23.177 1.00 93.69 93 GLU A O 1
ATOM 764 N N . GLU A 1 94 ? -7.837 6.032 23.061 1.00 94.56 94 GLU A N 1
ATOM 765 C CA . GLU A 1 94 ? -7.738 6.744 24.347 1.00 94.56 94 GLU A CA 1
ATOM 766 C C . GLU A 1 94 ? -8.710 7.937 24.437 1.00 94.56 94 GLU A C 1
ATOM 768 O O . GLU A 1 94 ? -9.322 8.171 25.485 1.00 94.56 94 GLU A O 1
ATOM 773 N N . LEU A 1 95 ? -8.885 8.689 23.343 1.00 95.19 95 LEU A N 1
ATOM 774 C CA . LEU A 1 95 ? -9.827 9.806 23.276 1.00 95.19 95 LEU A CA 1
ATOM 775 C C . LEU A 1 95 ? -11.286 9.340 23.369 1.00 95.19 95 LEU A C 1
ATOM 777 O O . LEU A 1 95 ? -12.079 9.972 24.075 1.00 95.19 95 LEU A O 1
ATOM 781 N N . ASP A 1 96 ? -11.643 8.253 22.685 1.00 94.19 96 ASP A N 1
ATOM 782 C CA . ASP A 1 96 ? -12.983 7.666 22.740 1.00 94.19 96 ASP A CA 1
ATOM 783 C C . ASP A 1 96 ? -13.289 7.137 24.149 1.00 94.19 96 ASP A C 1
ATOM 785 O O . ASP A 1 96 ? -14.366 7.409 24.692 1.00 94.19 96 ASP A O 1
ATOM 789 N N . GLU A 1 97 ? -12.327 6.462 24.793 1.00 93.19 97 GLU A N 1
ATOM 790 C CA . GLU A 1 97 ? -12.466 5.997 26.178 1.00 93.19 97 GLU A CA 1
ATOM 791 C C . GLU A 1 97 ? -12.681 7.170 27.143 1.00 93.19 97 GLU A C 1
ATOM 793 O O . GLU A 1 97 ? -13.612 7.158 27.954 1.00 93.19 97 GLU A O 1
ATOM 798 N N . ALA A 1 98 ? -11.847 8.211 27.042 1.00 93.12 98 ALA A N 1
ATOM 799 C CA . ALA A 1 98 ? -11.943 9.401 27.883 1.00 93.12 98 ALA A CA 1
ATOM 800 C C . ALA A 1 98 ? -13.272 10.142 27.671 1.00 93.12 98 ALA A C 1
ATOM 802 O O . ALA A 1 98 ? -13.912 10.569 28.638 1.00 93.12 98 ALA A O 1
ATOM 803 N N . THR A 1 99 ? -13.720 10.257 26.418 1.00 93.69 99 THR A N 1
ATOM 804 C CA . THR A 1 99 ? -15.011 10.865 26.075 1.00 93.69 99 THR A CA 1
ATOM 805 C C . THR A 1 99 ? -16.155 10.068 26.690 1.00 93.69 99 THR A C 1
ATOM 807 O O . THR A 1 99 ? -17.022 10.650 27.345 1.00 93.69 99 THR A O 1
ATOM 810 N N . ARG A 1 100 ? -16.124 8.734 26.586 1.00 94.06 100 ARG A N 1
ATOM 811 C CA . ARG A 1 100 ? -17.179 7.887 27.144 1.00 94.06 100 ARG A CA 1
ATOM 812 C C . ARG A 1 100 ? -17.217 7.914 28.669 1.00 94.06 100 ARG A C 1
ATOM 814 O O . ARG A 1 100 ? -18.295 8.038 29.251 1.00 94.06 100 ARG A O 1
ATOM 821 N N . LYS A 1 101 ? -16.058 7.857 29.332 1.00 92.25 101 LYS A N 1
ATOM 822 C CA . LYS A 1 101 ? -15.971 8.013 30.794 1.00 92.25 101 LYS A CA 1
ATOM 823 C C . LYS A 1 101 ? -16.528 9.360 31.250 1.00 92.25 101 LYS A C 1
ATOM 825 O O . LYS A 1 101 ? -17.277 9.410 32.222 1.00 92.25 101 LYS A O 1
ATOM 830 N N . LYS A 1 102 ? -16.230 10.444 30.527 1.00 92.50 102 LYS A N 1
ATOM 831 C CA . LYS A 1 102 ? -16.782 11.776 30.812 1.00 92.50 102 LYS A CA 1
ATOM 832 C C . LYS A 1 102 ? -18.308 11.810 30.695 1.00 92.50 102 LYS A C 1
ATOM 834 O O . LYS A 1 102 ? -18.960 12.400 31.552 1.00 92.50 102 LYS A O 1
ATOM 839 N N . GLU A 1 103 ? -18.884 11.198 29.663 1.00 92.88 103 GLU A N 1
ATOM 840 C CA . GLU A 1 103 ? -20.343 11.105 29.510 1.00 92.88 103 GLU A CA 1
ATOM 841 C C . GLU A 1 103 ? -20.986 10.361 30.684 1.00 92.88 103 GLU A C 1
ATOM 843 O O . GLU A 1 103 ? -21.944 10.857 31.272 1.00 92.88 103 GLU A O 1
ATOM 848 N N . ILE A 1 104 ? -20.417 9.217 31.075 1.00 91.50 104 ILE A N 1
ATOM 849 C CA . ILE A 1 104 ? -20.867 8.435 32.235 1.00 91.50 104 ILE A CA 1
ATOM 850 C C . ILE A 1 104 ? -20.786 9.266 33.519 1.00 91.50 104 ILE A C 1
ATOM 852 O O . ILE A 1 104 ? -21.732 9.266 34.307 1.00 91.50 104 ILE A O 1
ATOM 856 N N . ALA A 1 105 ? -19.684 9.991 33.723 1.00 88.12 105 ALA A N 1
ATOM 857 C CA . ALA A 1 105 ? -19.519 10.881 34.866 1.00 88.12 105 ALA A CA 1
ATOM 858 C C . ALA A 1 105 ? -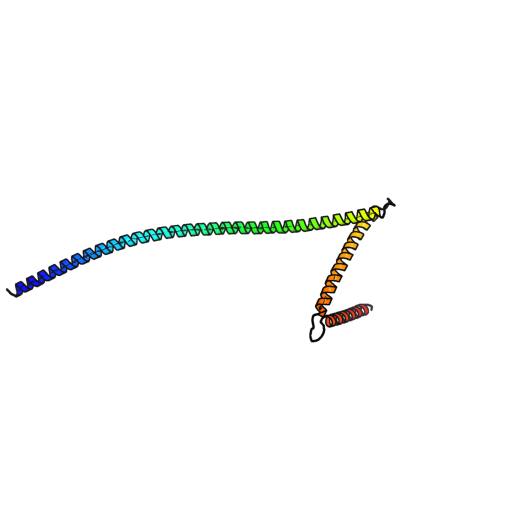20.599 11.967 34.899 1.00 88.12 105 ALA A C 1
ATOM 860 O O . ALA A 1 105 ? -21.238 12.149 35.929 1.00 88.12 105 ALA A O 1
ATOM 861 N N . LEU A 1 106 ? -20.874 12.645 33.782 1.00 89.25 106 LEU A N 1
ATOM 862 C CA . LEU A 1 106 ? -21.940 13.652 33.719 1.00 89.25 106 LEU A CA 1
ATOM 863 C C . LEU A 1 106 ? -23.316 13.051 34.042 1.00 89.25 106 LEU A C 1
ATOM 865 O O . LEU A 1 106 ? -24.066 13.610 34.844 1.00 89.25 106 LEU A O 1
ATOM 869 N N . ASP A 1 107 ? -23.622 11.885 33.477 1.00 88.06 107 ASP A N 1
ATOM 870 C CA . ASP A 1 107 ? -24.861 11.150 33.729 1.00 88.06 107 ASP A CA 1
ATOM 871 C C . ASP A 1 107 ? -25.037 10.796 35.211 1.00 88.06 107 ASP A C 1
ATOM 873 O O . ASP A 1 107 ? -26.124 10.942 35.776 1.00 88.06 107 ASP A O 1
ATOM 877 N N . LEU A 1 108 ? -23.971 10.305 35.845 1.00 86.81 108 LEU A N 1
ATOM 878 C CA . LEU A 1 108 ? -23.959 9.954 37.261 1.00 86.81 108 LEU A CA 1
ATOM 879 C C . LEU A 1 108 ? -24.032 11.192 38.147 1.00 86.81 108 LEU A C 1
ATOM 881 O O . LEU A 1 108 ? -24.776 11.172 39.119 1.00 86.81 108 LEU A O 1
ATOM 885 N N . TYR A 1 109 ? -23.326 12.269 37.803 1.00 83.44 109 TYR A N 1
ATOM 886 C CA . TYR A 1 109 ? -23.368 13.533 38.537 1.00 83.44 109 TYR A CA 1
ATOM 887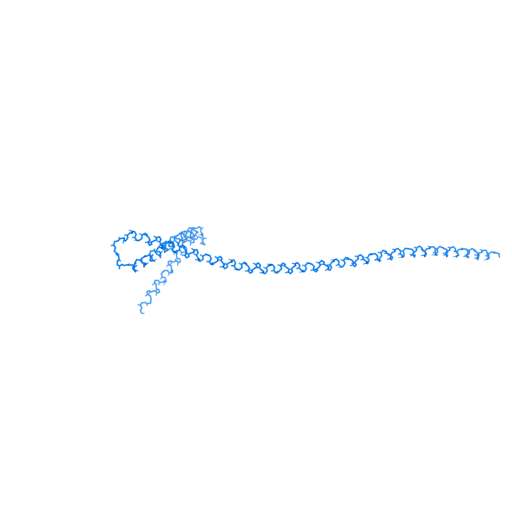 C C . TYR A 1 109 ? -24.796 14.079 38.605 1.00 83.44 109 TYR A C 1
ATOM 889 O O . TYR A 1 109 ? -25.291 14.399 39.683 1.00 83.44 109 TYR A O 1
ATOM 897 N N . HIS A 1 110 ? -25.503 14.093 37.471 1.00 82.38 110 HIS A N 1
ATOM 898 C CA . HIS A 1 110 ? -26.907 14.497 37.435 1.00 82.38 110 HIS A CA 1
ATOM 899 C C . HIS A 1 110 ? -27.826 13.548 38.224 1.00 82.38 110 HIS A C 1
ATOM 901 O O . HIS A 1 110 ? -28.769 14.015 38.862 1.00 82.38 110 HIS A O 1
ATOM 907 N N . LYS A 1 111 ? -27.563 12.232 38.214 1.00 81.19 111 LYS A N 1
ATOM 908 C CA . LYS A 1 111 ? -28.353 11.228 38.960 1.00 81.19 111 LYS A CA 1
ATOM 909 C C . LYS A 1 111 ? -28.095 11.243 40.471 1.00 81.19 111 LYS A C 1
ATOM 911 O O . LYS A 1 111 ? -29.000 10.919 41.231 1.00 81.19 111 LYS A O 1
ATOM 916 N N . LEU A 1 112 ? -26.880 11.584 40.898 1.00 75.38 112 LEU A N 1
ATOM 917 C CA . LEU A 1 112 ? -26.389 11.483 42.280 1.00 75.38 112 LEU A CA 1
ATOM 918 C C . LEU A 1 112 ? -26.279 12.843 42.986 1.00 75.38 112 LEU A C 1
ATOM 920 O O . LEU A 1 112 ? -25.618 12.928 44.015 1.00 75.38 112 LEU A O 1
ATOM 924 N N . SER A 1 113 ? -26.891 13.896 42.440 1.00 59.91 113 SER A N 1
ATOM 925 C CA . SER A 1 113 ? -26.714 15.309 42.813 1.00 59.91 113 SER A CA 1
ATOM 926 C C . SER A 1 113 ? -27.115 15.713 44.258 1.00 59.91 113 SER A C 1
ATOM 928 O O . SER A 1 113 ? -27.570 16.841 44.454 1.00 59.91 113 SER A O 1
ATOM 930 N N . THR A 1 114 ? -26.966 14.865 45.285 1.00 54.62 114 THR A N 1
ATOM 931 C CA . THR A 1 114 ? -27.376 15.186 46.665 1.00 54.62 114 THR A CA 1
ATOM 932 C C . THR A 1 114 ? -26.415 14.881 47.815 1.00 54.62 114 THR A C 1
ATOM 934 O O . THR A 1 114 ? -26.737 15.358 48.890 1.00 54.62 114 THR A O 1
ATOM 937 N N . ASP A 1 115 ? -25.247 14.238 47.679 1.00 60.62 115 ASP A N 1
ATOM 938 C CA . ASP A 1 115 ? -24.347 14.076 48.847 1.00 60.62 115 ASP A CA 1
ATOM 939 C C . ASP A 1 115 ? -22.860 14.268 48.506 1.00 60.62 115 ASP A C 1
ATOM 941 O O . ASP A 1 115 ? -22.223 13.467 47.825 1.00 60.62 115 ASP A O 1
ATOM 945 N N . THR A 1 116 ? -22.308 15.380 48.997 1.00 58.41 116 THR A N 1
ATOM 946 C CA . THR A 1 116 ? -21.003 15.962 48.630 1.00 58.41 116 THR A CA 1
ATOM 947 C C . THR A 1 116 ? -19.775 15.290 49.265 1.00 58.41 116 THR A C 1
ATOM 949 O O . THR A 1 116 ? -18.664 15.775 49.076 1.00 58.41 116 THR A O 1
ATOM 952 N N . GLU A 1 117 ? -19.929 14.198 50.017 1.00 63.78 117 GLU A N 1
ATOM 953 C CA . GLU A 1 117 ? -18.844 13.638 50.851 1.00 63.78 117 GLU A CA 1
ATOM 954 C C . GLU A 1 117 ? -18.088 12.440 50.238 1.00 63.78 117 GLU A C 1
ATOM 956 O O . GLU A 1 117 ? -17.212 11.883 50.889 1.00 63.78 117 GLU A O 1
ATOM 961 N N . ASN A 1 118 ? -18.370 12.035 48.991 1.00 70.88 118 ASN A N 1
ATOM 962 C CA . ASN A 1 118 ? -17.854 10.773 48.425 1.00 70.88 118 ASN A CA 1
ATOM 963 C C . ASN A 1 118 ? -17.276 10.887 46.999 1.00 70.88 118 ASN A C 1
ATOM 965 O O . ASN A 1 118 ? -17.526 10.040 46.139 1.00 70.88 118 ASN A O 1
ATOM 969 N N . THR A 1 119 ? -16.471 11.917 46.737 1.00 72.69 119 THR A N 1
ATOM 970 C CA . THR A 1 119 ? -15.804 12.122 45.434 1.00 72.69 119 THR A CA 1
ATOM 971 C C . THR A 1 119 ? -14.943 10.931 44.997 1.00 72.69 119 THR A C 1
ATOM 973 O O . THR A 1 119 ? -15.003 10.533 43.839 1.00 72.69 119 THR A O 1
ATOM 976 N N . ASP A 1 120 ? -14.232 10.276 45.918 1.00 75.06 120 ASP A N 1
ATOM 977 C CA . ASP A 1 120 ? -13.386 9.116 45.583 1.00 75.06 120 ASP A CA 1
ATOM 978 C C . ASP A 1 120 ? -14.213 7.880 45.178 1.00 75.06 120 ASP A C 1
ATOM 980 O O . ASP A 1 120 ? -13.797 7.073 44.342 1.00 75.06 120 ASP A O 1
ATOM 984 N N . LEU A 1 121 ? -15.414 7.717 45.748 1.00 79.94 121 LEU A N 1
ATOM 985 C CA . LEU A 1 121 ? -16.343 6.670 45.316 1.00 79.94 121 LEU A CA 1
ATOM 986 C C . LEU A 1 121 ? -16.955 7.003 43.956 1.00 79.94 121 LEU A C 1
ATOM 988 O O . LEU A 1 121 ? -17.234 6.088 43.185 1.00 79.94 121 LEU A O 1
ATOM 992 N N . PHE A 1 122 ? -17.147 8.286 43.653 1.00 84.12 122 PHE A N 1
ATOM 993 C CA . PHE A 1 122 ? -17.711 8.733 42.387 1.00 84.12 122 PHE A CA 1
ATOM 994 C C . PHE A 1 122 ? -16.824 8.344 41.199 1.00 84.12 122 PHE A C 1
ATOM 996 O O . PHE A 1 122 ? -17.308 7.667 40.291 1.00 84.12 122 PHE A O 1
ATOM 1003 N N . ASP A 1 123 ? -15.525 8.656 41.245 1.00 83.62 123 ASP A N 1
ATOM 1004 C CA . ASP A 1 123 ? -14.577 8.287 40.181 1.00 83.62 123 ASP A CA 1
ATOM 1005 C C . ASP A 1 123 ? -14.533 6.766 39.967 1.00 83.62 123 ASP A C 1
ATOM 1007 O O . ASP A 1 123 ? -14.589 6.269 38.840 1.00 83.62 123 ASP A O 1
ATOM 1011 N N . LYS A 1 124 ? -14.557 5.994 41.060 1.00 87.44 124 LYS A N 1
ATOM 1012 C CA . LYS A 1 124 ? -14.589 4.530 40.987 1.00 87.44 124 LYS A CA 1
ATOM 1013 C C . LYS A 1 124 ? -15.882 3.990 40.371 1.00 87.44 124 LYS A C 1
ATOM 1015 O O . LYS A 1 124 ? -15.851 2.990 39.655 1.00 87.44 124 LYS A O 1
ATOM 1020 N N . VAL A 1 125 ? -17.024 4.625 40.639 1.00 88.56 125 VAL A N 1
ATOM 1021 C CA . VAL A 1 125 ? -18.306 4.256 40.021 1.00 88.56 125 VAL A CA 1
ATOM 1022 C C . VAL A 1 125 ? -18.305 4.596 38.528 1.00 88.56 125 VAL A C 1
ATOM 1024 O O . VAL A 1 125 ? -18.859 3.816 37.752 1.00 88.56 125 VAL A O 1
ATOM 1027 N N . VAL A 1 126 ? -17.659 5.689 38.106 1.00 89.56 126 VAL A N 1
ATOM 1028 C CA . VAL A 1 126 ? -17.472 6.025 36.682 1.00 89.56 126 VAL A CA 1
ATOM 1029 C C . VAL A 1 126 ? -16.664 4.942 35.969 1.00 89.56 126 VAL A C 1
ATOM 1031 O O . VAL A 1 126 ? -17.131 4.405 34.962 1.00 89.56 126 VAL A O 1
ATOM 1034 N N . ASP A 1 127 ? -15.506 4.563 36.515 1.00 90.06 127 ASP A N 1
ATOM 1035 C CA . ASP A 1 127 ? -14.649 3.524 35.932 1.00 90.06 127 ASP A CA 1
ATOM 1036 C C . ASP A 1 127 ? -15.364 2.169 35.841 1.00 90.06 127 ASP A C 1
ATOM 1038 O O . ASP A 1 127 ? -15.422 1.563 34.769 1.00 90.06 127 ASP A O 1
ATOM 1042 N N . LEU A 1 128 ? -15.999 1.724 36.933 1.00 92.44 128 LEU A N 1
ATOM 1043 C 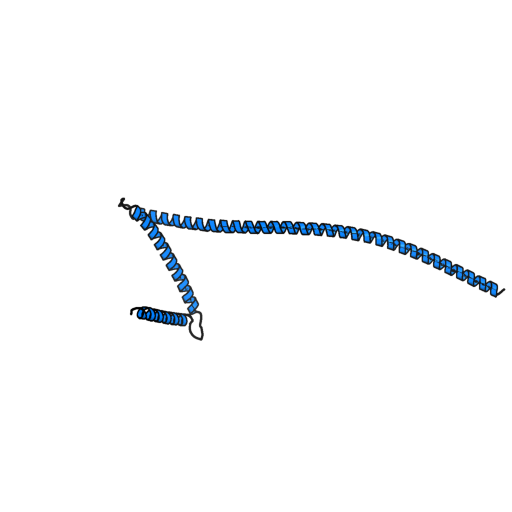CA . LEU A 1 128 ? -16.760 0.470 36.951 1.00 92.44 128 LEU A CA 1
ATOM 1044 C C . LEU A 1 128 ? -17.945 0.491 35.977 1.00 92.44 128 LEU A C 1
ATOM 1046 O O . LEU A 1 128 ? -18.279 -0.535 35.381 1.00 92.44 128 LEU A O 1
ATOM 1050 N N . SER A 1 129 ? -18.598 1.642 35.812 1.00 91.88 129 SER A N 1
ATOM 1051 C CA . SER A 1 129 ? -19.710 1.793 34.869 1.00 91.88 129 SER A CA 1
ATOM 1052 C C . SER A 1 129 ? -19.230 1.681 33.422 1.00 91.88 129 SER A C 1
ATOM 1054 O O . SER A 1 129 ? -19.866 0.980 32.631 1.00 91.88 129 SER A O 1
ATOM 1056 N N . TYR A 1 130 ? -18.086 2.292 33.097 1.00 94.81 130 TYR A N 1
ATOM 1057 C CA . TYR A 1 130 ? -17.444 2.155 31.789 1.00 94.81 130 TYR A CA 1
ATOM 1058 C C . TYR A 1 130 ? -17.053 0.697 31.506 1.00 94.81 130 TYR A C 1
ATOM 1060 O O . TYR A 1 130 ? -17.424 0.143 30.470 1.00 94.81 130 TYR A O 1
ATOM 1068 N N . GLU A 1 131 ? -16.382 0.028 32.449 1.00 92.50 131 GLU A N 1
ATOM 1069 C CA . GLU A 1 131 ? -16.007 -1.386 32.308 1.00 92.50 131 GLU A CA 1
ATOM 1070 C C . GLU A 1 131 ? -17.228 -2.295 32.093 1.00 92.50 131 GLU A C 1
ATOM 1072 O O . GLU A 1 131 ? -17.214 -3.180 31.232 1.00 92.50 131 GLU A O 1
ATOM 1077 N N . ASN A 1 132 ? -18.313 -2.069 32.840 1.00 94.31 132 ASN A N 1
ATOM 1078 C CA . ASN A 1 132 ? -19.545 -2.848 32.712 1.00 94.31 132 ASN A CA 1
ATOM 1079 C C . ASN A 1 132 ? -20.199 -2.656 31.334 1.00 94.31 132 ASN A C 1
ATOM 1081 O O . ASN A 1 132 ? -20.647 -3.628 30.721 1.00 94.31 132 ASN A O 1
ATOM 1085 N N . GLU A 1 133 ? -20.217 -1.429 30.808 1.00 92.06 133 GLU A N 1
ATOM 1086 C CA . GLU A 1 133 ? -20.688 -1.157 29.449 1.00 92.06 133 GLU A CA 1
ATOM 1087 C C . GLU A 1 133 ? -19.857 -1.904 28.396 1.00 92.06 133 GLU A C 1
ATOM 1089 O O . GLU A 1 133 ? -20.421 -2.595 27.536 1.00 92.06 133 GLU A O 1
ATOM 1094 N N . GLN A 1 134 ? -18.527 -1.843 28.500 1.00 92.31 134 GLN A N 1
ATOM 1095 C CA . GLN A 1 134 ? -17.625 -2.552 27.592 1.00 92.31 134 GLN A CA 1
ATOM 1096 C C . GLN A 1 134 ? -17.842 -4.070 27.642 1.00 92.31 134 GLN A C 1
ATOM 1098 O O . GLN A 1 134 ? -17.912 -4.734 26.603 1.00 92.31 134 GLN A O 1
ATOM 1103 N N . LEU A 1 135 ? -18.016 -4.643 28.838 1.00 94.38 135 LEU A N 1
ATOM 1104 C CA . LEU A 1 135 ? -18.328 -6.064 29.008 1.00 94.38 135 LEU A CA 1
ATOM 1105 C C . LEU A 1 135 ? -19.670 -6.441 28.370 1.00 94.38 135 LEU A C 1
ATOM 1107 O O . LEU A 1 135 ? -19.750 -7.456 27.678 1.00 94.38 135 LEU A O 1
ATOM 1111 N N . ARG A 1 136 ? -20.714 -5.621 28.532 1.00 93.75 136 ARG A N 1
ATOM 1112 C CA . ARG A 1 136 ? -22.023 -5.850 27.893 1.00 93.75 136 ARG A CA 1
ATOM 1113 C C . ARG A 1 136 ? -21.931 -5.818 26.370 1.00 93.75 136 ARG A C 1
ATOM 1115 O O . ARG A 1 136 ? -22.528 -6.671 25.710 1.00 93.75 136 ARG A O 1
ATOM 1122 N N . SER A 1 137 ? -21.166 -4.877 25.816 1.00 93.38 137 SER A N 1
ATOM 1123 C CA . SER A 1 137 ? -20.902 -4.799 24.376 1.00 93.38 137 SER A CA 1
ATOM 1124 C C . SER A 1 137 ? -20.181 -6.056 23.874 1.00 93.38 137 SER A C 1
ATOM 1126 O O . SER A 1 137 ? -20.656 -6.723 22.950 1.00 93.38 137 SER A O 1
ATOM 1128 N N . LYS A 1 138 ? -19.100 -6.467 24.555 1.00 93.81 138 LYS A N 1
ATOM 1129 C CA . LYS A 1 138 ? -18.355 -7.700 24.245 1.00 93.81 138 LYS A CA 1
ATOM 1130 C C . LYS A 1 138 ? -19.248 -8.940 24.302 1.00 93.81 138 LYS A C 1
ATOM 1132 O O . LYS A 1 138 ? -19.210 -9.753 23.381 1.00 93.81 138 LYS A O 1
ATOM 1137 N N . ILE A 1 139 ? -20.089 -9.069 25.331 1.00 95.44 139 ILE A N 1
ATOM 1138 C CA . ILE A 1 139 ? -21.054 -10.171 25.457 1.00 95.44 139 ILE A CA 1
ATOM 1139 C C . ILE A 1 139 ? -22.008 -10.193 24.258 1.00 95.44 139 ILE A C 1
ATOM 1141 O O . ILE A 1 139 ? -22.201 -11.254 23.667 1.00 95.44 139 ILE A O 1
ATOM 1145 N N . ARG A 1 140 ? -22.556 -9.042 23.848 1.00 95.62 140 ARG A N 1
ATOM 1146 C CA . ARG A 1 140 ? -23.461 -8.953 22.691 1.00 95.62 140 ARG A CA 1
ATOM 1147 C C . ARG A 1 140 ? -22.775 -9.387 21.391 1.00 95.62 140 ARG A C 1
ATOM 1149 O O . ARG A 1 140 ? -23.343 -10.173 20.637 1.00 95.62 140 ARG A O 1
ATOM 1156 N N . VAL A 1 141 ? -21.550 -8.921 21.137 1.00 95.38 141 VAL A N 1
ATOM 1157 C CA . VAL A 1 141 ? -20.773 -9.309 19.942 1.00 95.38 141 VAL A CA 1
ATOM 1158 C C . VAL A 1 141 ? -20.455 -10.804 19.948 1.00 95.38 141 VAL A C 1
ATOM 1160 O O . VAL A 1 141 ? -20.564 -11.466 18.915 1.00 95.38 141 VAL A O 1
ATOM 1163 N N . LEU A 1 142 ? -20.073 -11.359 21.100 1.00 95.62 142 LEU A N 1
ATOM 1164 C CA . LEU A 1 142 ? -19.818 -12.794 21.229 1.00 95.62 142 LEU A CA 1
ATOM 1165 C C . LEU A 1 142 ? -21.089 -13.613 20.999 1.00 95.62 142 LEU A C 1
ATOM 1167 O O . LEU A 1 142 ? -21.021 -14.634 20.322 1.00 95.62 142 LEU A O 1
ATOM 1171 N N . GLN A 1 143 ? -22.238 -13.159 21.499 1.00 95.06 143 GLN A N 1
ATOM 1172 C CA . GLN A 1 143 ? -23.530 -13.798 21.244 1.00 95.06 143 GLN A CA 1
ATOM 1173 C C . GLN A 1 143 ? -23.884 -13.802 19.750 1.00 95.06 143 GLN A C 1
ATOM 1175 O O . GLN A 1 143 ? -24.304 -14.839 19.241 1.00 95.06 143 GLN A O 1
ATOM 1180 N N . ASP A 1 144 ? -23.656 -12.698 19.032 1.00 96.06 144 ASP A N 1
ATOM 1181 C CA . ASP A 1 144 ? -23.876 -12.622 17.579 1.00 96.06 144 ASP A CA 1
ATOM 1182 C C . ASP A 1 144 ? -22.947 -13.571 16.800 1.00 96.06 144 ASP A C 1
ATOM 1184 O O . ASP A 1 144 ? -23.406 -14.375 15.984 1.00 96.06 144 ASP A O 1
ATOM 1188 N N . LYS A 1 145 ? -21.639 -13.549 17.096 1.00 96.06 145 LYS A N 1
ATOM 1189 C CA . LYS A 1 145 ? -20.663 -14.466 16.479 1.00 96.06 145 LYS A CA 1
ATOM 1190 C C . LYS A 1 145 ? -21.011 -15.925 16.746 1.00 96.06 145 LYS A C 1
ATOM 1192 O O . LYS A 1 145 ? -20.937 -16.753 15.839 1.00 96.06 145 LYS A O 1
ATOM 1197 N N . LEU A 1 146 ? -21.399 -16.234 17.980 1.00 93.69 146 LEU A N 1
ATOM 1198 C CA . LEU A 1 146 ? -21.811 -17.570 18.373 1.00 93.69 146 LEU A CA 1
ATOM 1199 C C . LEU A 1 146 ? -23.065 -17.997 17.600 1.00 93.69 146 LEU A C 1
ATOM 1201 O O . LEU A 1 146 ? -23.078 -19.090 17.045 1.00 93.69 146 LEU A O 1
ATOM 1205 N N . GLY A 1 147 ? -24.075 -17.129 17.487 1.00 93.75 147 GLY A N 1
ATOM 1206 C CA . GLY A 1 147 ? -25.273 -17.379 16.680 1.00 93.75 147 GLY A CA 1
ATOM 1207 C C . 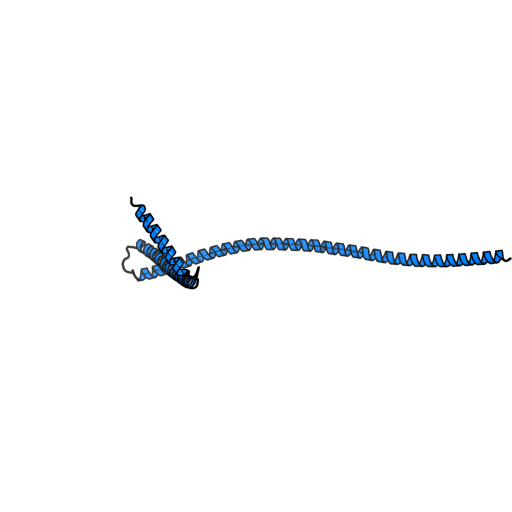GLY A 1 147 ? -24.947 -17.680 15.216 1.00 93.75 147 GLY A C 1
ATOM 1208 O O . GLY A 1 147 ? -25.406 -18.684 14.676 1.00 93.75 147 GLY A O 1
ATOM 1209 N N . LYS A 1 148 ? -24.072 -16.882 14.594 1.00 94.88 148 LYS A N 1
ATOM 1210 C CA . LYS A 1 148 ? -23.597 -17.117 13.219 1.00 94.88 148 LYS A CA 1
ATOM 1211 C C . LYS A 1 148 ? -22.876 -18.455 13.073 1.00 94.88 148 LYS A C 1
ATOM 1213 O O . LYS A 1 148 ? -23.141 -19.185 12.123 1.00 94.88 148 LYS A O 1
ATOM 1218 N N . ALA A 1 149 ? -22.005 -18.805 14.018 1.00 90.94 149 ALA A N 1
ATOM 1219 C CA . ALA A 1 149 ? -21.337 -20.103 14.024 1.00 90.94 149 ALA A CA 1
ATOM 1220 C C . ALA A 1 149 ? -22.344 -21.259 14.160 1.00 90.94 149 ALA A C 1
ATOM 1222 O O . ALA A 1 149 ? -22.223 -22.256 13.453 1.00 90.94 149 ALA A O 1
ATOM 1223 N N . TYR A 1 150 ? -23.362 -21.115 15.016 1.00 90.81 150 TYR A N 1
ATOM 1224 C CA . TYR A 1 150 ? -24.447 -22.091 15.146 1.00 90.81 150 TYR A CA 1
ATOM 1225 C C . TYR A 1 150 ? -25.216 -22.281 13.835 1.00 90.81 150 TYR A C 1
ATOM 1227 O O . TYR A 1 150 ? -25.435 -23.423 13.437 1.00 90.81 150 TYR A O 1
ATOM 1235 N N . GLU A 1 151 ? -25.596 -21.201 13.150 1.00 91.69 151 GLU A N 1
ATOM 1236 C CA . GLU A 1 151 ? -26.289 -21.294 11.859 1.00 91.69 151 GLU A CA 1
ATOM 1237 C C . GLU A 1 151 ? -25.410 -21.912 10.767 1.00 91.69 151 GLU A C 1
ATOM 1239 O O . GLU A 1 151 ? -25.883 -22.759 10.013 1.00 91.69 151 GLU A O 1
ATOM 1244 N N . LEU A 1 152 ? -24.117 -21.575 10.726 1.00 91.06 152 LEU A N 1
ATOM 1245 C CA . LEU A 1 152 ? -23.168 -22.210 9.809 1.00 91.06 152 LEU A CA 1
ATOM 1246 C C . LEU A 1 152 ? -23.061 -23.715 10.072 1.00 91.06 152 LEU A C 1
ATOM 1248 O O . LEU A 1 152 ? -23.198 -24.508 9.147 1.00 91.06 152 LEU A O 1
ATOM 1252 N N . MET A 1 153 ? -22.881 -24.134 11.327 1.00 88.38 153 MET A N 1
ATOM 1253 C CA . MET A 1 153 ? -22.761 -25.555 11.680 1.00 88.38 153 MET A CA 1
ATOM 1254 C C . MET A 1 153 ? -24.010 -26.366 11.315 1.00 88.38 153 MET A C 1
ATOM 1256 O O . MET A 1 153 ? -23.878 -27.522 10.923 1.00 88.38 153 MET A O 1
ATOM 1260 N N . LYS A 1 154 ? -25.211 -25.772 11.369 1.00 87.94 154 LYS A N 1
ATOM 1261 C CA . LYS A 1 154 ? -26.441 -26.445 10.915 1.00 87.94 154 LYS A CA 1
ATOM 1262 C C . LYS A 1 154 ? -26.418 -26.794 9.427 1.00 87.94 154 LYS A C 1
ATOM 1264 O O . LYS A 1 154 ? -27.093 -27.742 9.037 1.00 87.94 154 LYS A O 1
ATOM 1269 N N . GLN A 1 155 ? -25.692 -26.044 8.601 1.00 88.38 155 GLN A N 1
ATOM 1270 C CA . GLN A 1 155 ? -25.656 -26.258 7.151 1.00 88.38 155 GLN A CA 1
ATOM 1271 C C . GLN A 1 155 ? -24.750 -27.426 6.743 1.00 88.38 155 GLN A C 1
ATOM 1273 O O . GLN A 1 155 ? -24.914 -27.973 5.654 1.00 88.38 155 GLN A O 1
ATOM 1278 N N . PHE A 1 156 ? -23.811 -27.835 7.600 1.00 89.50 156 PHE A N 1
ATOM 1279 C CA . PHE A 1 156 ? -22.850 -28.883 7.274 1.00 89.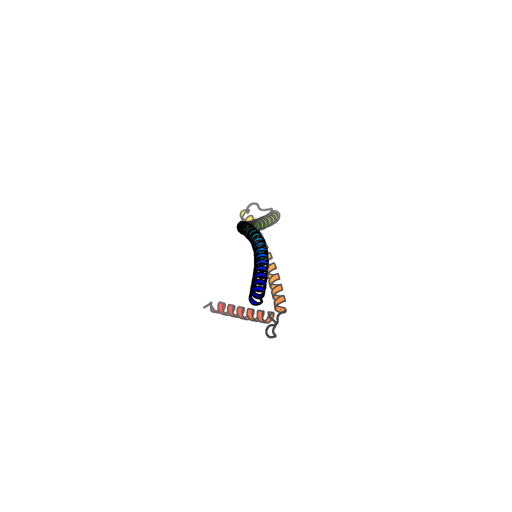50 156 PHE A CA 1
ATOM 1280 C C . PHE A 1 156 ? -23.289 -30.252 7.796 1.00 89.50 156 PHE A C 1
ATOM 1282 O O . PHE A 1 156 ? -23.722 -30.406 8.938 1.00 89.50 156 PHE A O 1
ATOM 1289 N N . VAL A 1 157 ? -23.109 -31.274 6.959 1.00 83.69 157 VAL A N 1
ATOM 1290 C CA . VAL A 1 157 ? -23.314 -32.684 7.308 1.00 83.69 157 VAL A CA 1
ATOM 1291 C C . VAL A 1 157 ? -21.971 -33.405 7.204 1.00 83.69 157 VAL A C 1
ATOM 1293 O O . VAL A 1 157 ? -21.330 -33.374 6.157 1.00 83.69 157 VAL A O 1
ATOM 1296 N N . ILE A 1 158 ? -21.546 -34.067 8.281 1.00 77.44 158 ILE A N 1
ATOM 1297 C CA . ILE A 1 158 ? -20.343 -34.906 8.336 1.00 77.44 158 ILE A CA 1
ATOM 1298 C C . ILE A 1 158 ? -20.785 -36.351 8.572 1.00 77.44 158 ILE A C 1
ATOM 1300 O O . ILE A 1 158 ? -21.472 -36.640 9.550 1.00 77.44 158 ILE A O 1
ATOM 1304 N N . ASN A 1 159 ? -20.378 -37.277 7.697 1.00 79.31 159 ASN A N 1
ATOM 1305 C CA . ASN A 1 159 ? -20.698 -38.710 7.805 1.00 79.31 159 ASN A CA 1
ATOM 1306 C C . ASN A 1 159 ? -22.206 -38.993 7.980 1.00 79.31 159 ASN A C 1
ATOM 1308 O O . ASN A 1 159 ? -22.601 -39.832 8.787 1.00 79.31 159 ASN A O 1
ATOM 1312 N N . GLY A 1 160 ? -23.057 -38.248 7.265 1.00 82.00 160 GLY A N 1
ATOM 1313 C CA . GLY A 1 160 ? -24.517 -38.383 7.338 1.00 82.00 160 GLY A CA 1
ATOM 1314 C C . GLY A 1 160 ? -25.173 -37.785 8.590 1.00 82.00 160 GLY A C 1
ATOM 1315 O O . GLY A 1 160 ? -26.388 -37.879 8.727 1.00 82.00 160 GLY A O 1
ATOM 1316 N N . ARG A 1 161 ? -24.407 -37.150 9.490 1.00 83.94 161 ARG A N 1
ATOM 1317 C CA . ARG A 1 161 ? -24.911 -36.463 10.692 1.00 83.94 161 ARG A CA 1
ATOM 1318 C C . ARG A 1 161 ? -24.657 -34.961 10.616 1.00 83.94 161 ARG A C 1
ATOM 1320 O O . ARG A 1 161 ? -23.653 -34.528 10.055 1.00 83.94 161 ARG A O 1
ATOM 1327 N N . ASN A 1 162 ? -25.559 -34.156 11.172 1.00 88.81 162 ASN A N 1
ATOM 1328 C CA . ASN A 1 162 ? -25.385 -32.706 11.206 1.00 88.81 162 ASN A CA 1
ATOM 1329 C C . ASN A 1 162 ? -24.152 -32.335 12.052 1.00 88.81 162 ASN A C 1
ATOM 1331 O O . ASN A 1 162 ? -23.965 -32.866 13.148 1.00 88.81 162 ASN A O 1
ATOM 1335 N N . MET A 1 163 ? -23.310 -31.424 11.561 1.00 90.06 163 MET A N 1
ATOM 1336 C CA . MET A 1 163 ? -22.096 -30.987 12.261 1.00 90.06 163 MET A CA 1
ATOM 1337 C C . MET A 1 163 ? -22.420 -30.380 13.632 1.00 90.06 163 MET A C 1
ATOM 1339 O O . MET A 1 163 ? -21.658 -30.578 14.579 1.00 90.06 163 MET A O 1
ATOM 1343 N N . LEU A 1 164 ? -23.557 -29.690 13.771 1.00 88.81 164 LEU A N 1
ATOM 1344 C CA . LEU A 1 164 ? -23.989 -29.136 15.049 1.00 88.81 164 LEU A CA 1
ATOM 1345 C C . LEU A 1 164 ? -24.276 -30.226 16.091 1.00 88.81 164 LEU A C 1
ATOM 1347 O O . LEU A 1 164 ? -23.942 -30.053 17.264 1.00 88.81 164 LEU A O 1
ATOM 1351 N N . ASP A 1 165 ? -24.870 -31.341 15.673 1.00 88.62 165 ASP A N 1
ATOM 1352 C CA . ASP A 1 165 ? -25.175 -32.456 16.572 1.00 88.62 165 ASP A CA 1
ATOM 1353 C C . ASP A 1 165 ? -23.885 -33.122 17.057 1.00 88.62 165 ASP A C 1
ATOM 1355 O O . ASP A 1 165 ? -23.704 -33.317 18.259 1.00 88.62 165 ASP A O 1
ATOM 1359 N N . VAL A 1 166 ? -22.940 -33.355 16.138 1.00 88.44 166 VAL A N 1
ATOM 1360 C CA . VAL A 1 166 ? -21.602 -33.881 16.462 1.00 88.44 166 VAL A CA 1
ATOM 1361 C C . VAL A 1 166 ? -20.855 -32.942 17.417 1.00 88.44 166 VAL A C 1
ATOM 1363 O O . VAL A 1 166 ? -20.213 -33.390 18.367 1.00 88.44 166 VAL A O 1
ATOM 1366 N N . PHE A 1 167 ? -20.956 -31.626 17.209 1.00 88.00 167 PHE A N 1
ATOM 1367 C CA . PHE A 1 167 ? -20.345 -30.636 18.096 1.00 88.00 167 PHE A CA 1
ATOM 1368 C C . PHE A 1 167 ? -20.958 -30.664 19.505 1.00 88.00 167 PHE A C 1
ATOM 1370 O O . PHE A 1 167 ? -20.226 -30.678 20.496 1.00 88.00 167 PHE A O 1
ATOM 1377 N N . ARG A 1 168 ? -22.293 -30.707 19.619 1.00 88.94 168 ARG A N 1
ATOM 1378 C CA . ARG A 1 168 ? -22.998 -30.770 20.912 1.00 88.94 168 ARG A CA 1
ATOM 1379 C C . ARG A 1 168 ? -22.666 -32.040 21.691 1.00 88.94 168 ARG A C 1
ATOM 1381 O O . ARG A 1 168 ? -22.425 -31.951 22.894 1.00 88.94 168 ARG A O 1
ATOM 1388 N N . GLU A 1 169 ? -22.615 -33.182 21.008 1.00 90.62 169 GLU A N 1
ATOM 1389 C CA . GLU A 1 169 ? -22.196 -34.467 21.580 1.00 90.62 169 GLU A CA 1
ATOM 1390 C C . GLU A 1 169 ? -20.788 -34.346 22.185 1.00 90.62 169 GLU A C 1
ATOM 1392 O O . GLU A 1 169 ? -20.587 -34.621 23.369 1.00 90.62 169 GLU A O 1
ATOM 1397 N N . ARG A 1 170 ? -19.838 -33.786 21.424 1.00 89.81 170 ARG A N 1
ATOM 1398 C CA . ARG A 1 170 ? -18.455 -33.602 21.879 1.00 89.81 170 ARG A CA 1
ATOM 1399 C C . ARG A 1 170 ? -18.328 -32.675 23.090 1.00 89.81 170 ARG A C 1
ATOM 1401 O O . ARG A 1 170 ? -17.538 -32.948 23.992 1.00 89.81 170 ARG A O 1
ATOM 1408 N N . ILE A 1 171 ? -19.098 -31.587 23.136 1.00 91.62 171 ILE A N 1
ATOM 1409 C CA . ILE A 1 171 ? -19.134 -30.687 24.300 1.00 91.62 171 ILE A CA 1
ATOM 1410 C C . ILE A 1 171 ? -19.699 -31.407 25.534 1.00 91.62 171 ILE A C 1
ATOM 1412 O O . ILE A 1 171 ? -19.178 -31.221 26.636 1.00 91.62 171 ILE A O 1
ATOM 1416 N N . GLY A 1 172 ? -20.726 -32.244 25.358 1.00 92.38 172 GLY A N 1
ATOM 1417 C CA . GLY A 1 172 ? -21.274 -33.091 26.418 1.00 92.38 172 GLY A CA 1
ATOM 1418 C C . GLY A 1 172 ? -20.221 -34.020 27.024 1.00 92.38 172 GLY A C 1
ATOM 1419 O O . GLY A 1 172 ? -20.024 -34.007 28.239 1.00 92.38 172 GLY A O 1
ATOM 1420 N N . GLU A 1 173 ? -19.471 -34.735 26.181 1.00 93.31 173 GLU A N 1
ATOM 1421 C CA . GLU A 1 173 ? -18.377 -35.619 26.614 1.00 93.31 173 GLU A CA 1
ATOM 1422 C C . GLU A 1 173 ? -17.299 -34.869 27.410 1.00 93.31 173 GLU A C 1
ATOM 1424 O O . GLU A 1 173 ? -16.855 -35.328 28.466 1.00 93.31 173 GLU A O 1
ATOM 1429 N N . VAL A 1 174 ? -16.880 -33.691 26.928 1.00 91.81 174 VAL A N 1
ATOM 1430 C CA . VAL A 1 174 ? -15.880 -32.860 27.619 1.00 91.81 174 VAL A CA 1
ATOM 1431 C C . VAL A 1 174 ? -16.410 -32.400 28.975 1.00 91.81 174 VAL A C 1
ATOM 1433 O O . VAL A 1 174 ? -15.678 -32.448 29.964 1.00 91.81 174 VAL A O 1
ATOM 1436 N N . LYS A 1 175 ? -17.680 -31.991 29.056 1.00 91.06 175 LYS A N 1
ATOM 1437 C CA . LYS A 1 175 ? -18.305 -31.580 30.317 1.00 91.06 175 LYS A CA 1
ATOM 1438 C C . LYS A 1 175 ? -18.329 -32.729 31.325 1.00 91.06 175 LYS A C 1
ATOM 1440 O O . LYS A 1 175 ? -17.940 -32.530 32.475 1.00 91.06 175 LYS A O 1
ATOM 1445 N N . GLU A 1 176 ? -18.719 -33.929 30.907 1.00 90.00 176 GLU A N 1
ATOM 1446 C CA . GLU A 1 176 ? -18.690 -35.114 31.771 1.00 90.00 176 GLU A CA 1
ATOM 1447 C C . GLU A 1 176 ? -17.273 -35.470 32.226 1.00 90.00 176 GLU A C 1
ATOM 1449 O O . GLU A 1 176 ? -17.057 -35.794 33.398 1.00 90.00 176 GLU A O 1
ATOM 1454 N N . TRP A 1 177 ? -16.291 -35.365 31.329 1.00 91.06 177 TRP A N 1
ATOM 1455 C CA . TRP A 1 177 ? -14.887 -35.583 31.660 1.00 91.06 177 TRP A CA 1
ATOM 1456 C C . TRP A 1 177 ? -14.379 -34.579 32.705 1.00 91.06 177 TRP A C 1
ATOM 1458 O O . TRP A 1 177 ? -13.762 -34.986 33.693 1.00 91.06 177 TRP A O 1
ATOM 1468 N N . VAL A 1 178 ? -14.688 -33.285 32.545 1.00 88.50 178 VAL A N 1
ATOM 1469 C CA . VAL A 1 178 ? -14.332 -32.240 33.522 1.00 88.50 178 VAL A CA 1
ATOM 1470 C C . VAL A 1 178 ? -15.001 -32.510 34.868 1.00 88.50 178 VAL A C 1
ATOM 1472 O O . VAL A 1 178 ? -14.322 -32.500 35.892 1.00 88.50 178 VAL A O 1
ATOM 1475 N N . HIS A 1 179 ? -16.303 -32.810 34.884 1.00 86.75 179 HIS A N 1
ATOM 1476 C CA . HIS A 1 179 ? -17.033 -33.126 36.115 1.00 86.75 179 HIS A CA 1
ATOM 1477 C C . HIS A 1 179 ? -16.410 -34.318 36.854 1.00 86.75 179 HIS A C 1
ATOM 1479 O O . HIS A 1 179 ? -16.215 -34.257 38.066 1.00 86.75 179 HIS A O 1
ATOM 1485 N N . ARG A 1 180 ? -16.032 -35.379 36.133 1.00 84.38 180 ARG A N 1
ATOM 1486 C CA . ARG A 1 180 ? -15.372 -36.560 36.709 1.00 84.38 180 ARG A CA 1
ATOM 1487 C C . ARG A 1 180 ? -13.988 -36.234 37.272 1.00 84.38 180 ARG A C 1
ATOM 1489 O O . ARG A 1 180 ? -13.620 -36.758 38.319 1.00 84.38 180 ARG A O 1
ATOM 1496 N N . LYS A 1 181 ? -13.234 -35.358 36.604 1.00 83.50 181 LYS A N 1
ATOM 1497 C CA . LYS A 1 181 ? -11.901 -34.926 37.044 1.00 83.50 181 LYS A CA 1
ATOM 1498 C C . LYS A 1 181 ? -11.964 -34.046 38.296 1.00 83.50 181 LYS A C 1
ATOM 1500 O O . LYS A 1 181 ? -11.206 -34.279 39.229 1.00 83.50 181 LYS A O 1
ATOM 1505 N N . VAL A 1 182 ? -12.900 -33.098 38.345 1.00 80.25 182 VAL A N 1
ATOM 1506 C CA . VAL A 1 182 ? -13.122 -32.226 39.512 1.00 80.25 182 VAL A CA 1
ATOM 1507 C C . VAL A 1 182 ? -13.675 -33.024 40.700 1.00 80.25 182 VAL A C 1
ATOM 1509 O O . VAL A 1 182 ? -13.190 -32.864 41.814 1.00 80.25 182 VAL A O 1
ATOM 1512 N N . ALA A 1 183 ? -14.610 -33.952 40.470 1.00 75.69 183 ALA A N 1
ATOM 1513 C CA . ALA A 1 183 ? -15.126 -34.844 41.513 1.00 75.69 183 ALA A CA 1
ATOM 1514 C C . ALA A 1 183 ? -14.084 -35.869 42.011 1.00 75.69 183 ALA A C 1
ATOM 1516 O O . ALA A 1 183 ? -14.158 -36.325 43.148 1.00 75.69 183 ALA A O 1
ATOM 1517 N N . GLY A 1 184 ? -13.103 -36.229 41.177 1.00 61.78 184 GLY A N 1
ATOM 1518 C CA . GLY A 1 184 ? -12.004 -37.132 41.529 1.00 61.78 184 GLY A CA 1
ATOM 1519 C C . GLY A 1 184 ? -10.836 -36.479 42.280 1.00 61.78 184 GLY A C 1
ATOM 1520 O O . GLY A 1 184 ? -10.025 -37.205 42.842 1.00 61.78 184 GLY A O 1
ATOM 1521 N N . MET A 1 185 ? -10.751 -35.143 42.313 1.00 58.25 185 MET A N 1
ATOM 1522 C CA . MET A 1 185 ? -9.710 -34.377 43.025 1.00 58.25 185 MET A CA 1
ATOM 1523 C C . MET A 1 185 ? -10.077 -34.039 44.485 1.00 58.25 185 MET A C 1
ATOM 1525 O O . MET A 1 185 ? -9.288 -33.408 45.178 1.00 58.25 185 MET A O 1
ATOM 1529 N N . GLY A 1 186 ? -11.256 -34.455 44.961 1.00 57.00 186 GLY A N 1
ATOM 1530 C CA . GLY A 1 186 ? -11.746 -34.212 46.325 1.00 57.00 186 GLY A CA 1
ATOM 1531 C C . GLY A 1 186 ? -11.506 -35.352 47.325 1.00 57.00 186 GLY A C 1
ATOM 1532 O O . GLY A 1 186 ? -12.396 -35.620 48.131 1.00 57.00 186 GLY A O 1
ATOM 1533 N N . ARG A 1 187 ? -10.367 -36.052 47.265 1.00 44.38 187 ARG A N 1
ATOM 1534 C CA . ARG A 1 187 ? -9.942 -37.023 48.291 1.00 44.38 187 ARG A CA 1
ATOM 1535 C C . ARG A 1 187 ? -8.476 -36.855 48.642 1.00 44.38 187 ARG A C 1
ATOM 1537 O O . ARG A 1 187 ? -7.679 -36.723 47.690 1.00 44.38 187 ARG A O 1
#